Protein AF-A0A2S7PVU3-F1 (afdb_monomer_lite)

Secondary structure (DSSP, 8-state):
-TTTSHHHHHHHHHHHHHHHH-TT--EEEPPP--HHHHHHHHHHHHHHT-EEEEESSTTS-EEEEE--TT-----SS-HHHHHH-------------------PPP-EEEEEEEPTT--HHHHHHHHHHHHHHTT--EEEEE-TTS-EEEEEP--TTHHHHHHHHHHHHHHHHHHHHHHTT-EEEEEEEEE-TT--EEEETGGGTS--GGGGGS----PPPPPPPP------------------------------SSSGGGS--

Radius of gyration: 32.63 Å; chains: 1; bounding box: 84×52×79 Å

Structure (mmCIF, N/CA/C/O backbone):
data_AF-A0A2S7PVU3-F1
#
_entry.id   AF-A0A2S7PVU3-F1
#
loop_
_atom_site.group_PDB
_atom_site.id
_atom_site.type_symbol
_atom_site.label_atom_id
_atom_site.label_alt_id
_atom_site.label_comp_id
_atom_site.label_asym_id
_atom_site.label_entity_id
_atom_site.label_seq_id
_atom_site.pdbx_PDB_ins_code
_atom_site.Cartn_x
_atom_site.Cartn_y
_atom_site.Cartn_z
_atom_site.occupancy
_atom_site.B_iso_or_equiv
_atom_site.auth_seq_id
_atom_site.auth_comp_id
_atom_site.auth_asym_id
_atom_site.auth_atom_id
_atom_site.pdbx_PDB_model_num
ATOM 1 N N . MET A 1 1 ? 17.316 6.685 -17.451 1.00 68.06 1 MET A N 1
ATOM 2 C CA . MET A 1 1 ? 17.266 5.344 -18.073 1.00 68.06 1 MET A CA 1
ATOM 3 C C . MET A 1 1 ? 16.263 5.304 -19.220 1.00 68.06 1 MET A C 1
ATOM 5 O O . MET A 1 1 ? 16.699 5.439 -20.351 1.00 68.06 1 MET A O 1
ATOM 9 N N . PHE A 1 2 ? 14.941 5.217 -18.997 1.00 73.25 2 PHE A N 1
ATOM 10 C CA . PHE A 1 2 ? 13.995 5.102 -20.130 1.00 73.25 2 PHE A CA 1
ATOM 11 C C . PHE A 1 2 ? 14.003 6.314 -21.083 1.00 73.25 2 PHE A C 1
ATOM 13 O O . PHE A 1 2 ? 13.948 6.141 -22.295 1.00 73.25 2 PHE A O 1
ATOM 20 N N . LYS A 1 3 ? 14.100 7.546 -20.557 1.00 78.44 3 LYS A N 1
ATOM 21 C CA . LYS A 1 3 ? 14.120 8.780 -21.374 1.00 78.44 3 LYS A CA 1
ATOM 22 C C . LYS A 1 3 ? 15.323 8.866 -22.318 1.00 78.44 3 LYS A C 1
ATOM 24 O O . LYS A 1 3 ? 15.213 9.483 -23.371 1.00 78.44 3 LYS A O 1
ATOM 29 N N . ASP A 1 4 ? 16.427 8.227 -21.950 1.00 82.56 4 ASP A N 1
ATOM 30 C CA . ASP A 1 4 ? 17.687 8.276 -22.692 1.00 82.56 4 ASP A CA 1
ATOM 31 C C . ASP A 1 4 ? 17.694 7.242 -23.832 1.00 82.56 4 ASP A C 1
ATOM 33 O O . ASP A 1 4 ? 18.309 7.456 -24.873 1.00 82.56 4 ASP A O 1
ATOM 37 N N . MET A 1 5 ? 16.959 6.131 -23.668 1.00 85.38 5 MET A N 1
ATOM 38 C CA . MET A 1 5 ? 16.927 5.000 -24.604 1.00 85.38 5 MET A CA 1
ATOM 39 C C . MET A 1 5 ? 15.501 4.555 -24.975 1.00 85.38 5 MET A C 1
ATOM 41 O O . MET A 1 5 ? 15.189 3.366 -25.006 1.00 85.38 5 MET A O 1
ATOM 45 N N . VAL A 1 6 ? 14.625 5.504 -25.318 1.00 86.69 6 VAL A N 1
ATOM 46 C CA . VAL A 1 6 ? 13.188 5.244 -25.549 1.00 86.69 6 VAL A CA 1
ATOM 47 C C . VAL A 1 6 ? 12.928 4.149 -26.595 1.00 86.69 6 VAL A C 1
ATOM 49 O O . VAL A 1 6 ? 12.112 3.260 -26.361 1.00 86.69 6 VAL A O 1
ATOM 52 N N . LYS A 1 7 ? 13.628 4.179 -27.739 1.00 88.19 7 LYS A N 1
ATOM 53 C CA . LYS A 1 7 ? 13.439 3.193 -28.825 1.00 88.19 7 LYS A CA 1
ATOM 54 C C . LYS A 1 7 ? 13.822 1.775 -28.392 1.00 88.19 7 LYS A C 1
ATOM 56 O O . LYS A 1 7 ? 13.106 0.823 -28.692 1.00 88.19 7 LYS A O 1
ATOM 61 N N . PHE A 1 8 ? 14.936 1.650 -27.673 1.00 88.75 8 PHE A N 1
ATOM 62 C CA . PHE A 1 8 ? 15.413 0.380 -27.130 1.00 88.75 8 PHE A CA 1
ATOM 63 C C . PHE A 1 8 ? 14.394 -0.173 -26.133 1.00 88.75 8 PHE A C 1
ATOM 65 O O . PHE A 1 8 ? 13.896 -1.280 -26.315 1.00 88.75 8 PHE A O 1
ATOM 72 N N . CYS A 1 9 ? 14.001 0.634 -25.144 1.00 89.25 9 CYS A N 1
ATOM 73 C CA . CYS A 1 9 ? 13.068 0.211 -24.108 1.00 89.25 9 CYS A CA 1
ATOM 74 C C . CYS A 1 9 ? 11.721 -0.249 -24.682 1.00 89.25 9 CYS A C 1
ATOM 76 O O . CYS A 1 9 ? 11.226 -1.290 -24.276 1.00 89.25 9 CYS A O 1
ATOM 78 N N . GLN A 1 10 ? 11.161 0.469 -25.662 1.00 89.50 10 GLN A N 1
ATOM 79 C CA . GLN A 1 10 ? 9.899 0.081 -26.311 1.00 89.50 10 GLN A CA 1
ATOM 80 C C . GLN A 1 10 ? 9.998 -1.229 -27.105 1.00 89.50 10 GLN A C 1
ATOM 82 O O . GLN A 1 10 ? 9.021 -1.974 -27.184 1.00 89.50 10 GLN A O 1
ATOM 87 N N . THR A 1 11 ? 11.157 -1.500 -27.711 1.00 91.00 11 THR A N 1
ATOM 88 C CA . THR A 1 11 ? 11.382 -2.728 -28.487 1.00 91.00 11 THR A CA 1
ATOM 89 C C . THR A 1 11 ? 11.407 -3.934 -27.553 1.00 91.00 11 THR A C 1
ATOM 91 O O . THR A 1 11 ? 10.613 -4.856 -27.721 1.00 91.00 11 THR A O 1
ATOM 94 N N . TYR A 1 12 ? 12.222 -3.872 -26.498 1.00 90.94 12 TYR A N 1
ATOM 95 C CA . TYR A 1 12 ? 12.331 -4.959 -25.525 1.00 90.94 12 TYR A CA 1
ATOM 96 C C . TYR A 1 12 ? 11.080 -5.113 -24.655 1.00 90.94 12 TYR A C 1
ATOM 98 O O . TYR A 1 12 ? 10.707 -6.233 -24.329 1.00 90.94 12 TYR A O 1
ATOM 106 N N . GLU A 1 13 ? 10.368 -4.029 -24.335 1.00 90.12 13 GLU A N 1
ATOM 107 C CA . GLU A 1 13 ? 9.066 -4.108 -23.661 1.00 90.12 13 GLU A CA 1
ATOM 108 C C . GLU A 1 13 ? 8.051 -4.900 -24.501 1.00 90.12 13 GLU A C 1
ATOM 110 O O . GLU A 1 13 ? 7.291 -5.706 -23.966 1.00 90.12 13 GLU A O 1
ATOM 115 N N . ARG A 1 14 ? 8.048 -4.717 -25.829 1.00 89.50 14 ARG A N 1
ATOM 116 C CA . ARG A 1 14 ? 7.190 -5.499 -26.727 1.00 89.50 14 ARG A CA 1
ATOM 117 C C . ARG A 1 14 ? 7.594 -6.971 -26.745 1.00 89.50 14 ARG A C 1
ATOM 119 O O . ARG A 1 14 ? 6.715 -7.818 -26.620 1.00 89.50 14 ARG A O 1
ATOM 126 N N . GLU A 1 15 ? 8.885 -7.266 -26.870 1.00 90.56 15 GLU A N 1
ATOM 127 C CA . GLU A 1 15 ? 9.401 -8.643 -26.840 1.00 90.56 15 GLU A CA 1
ATOM 128 C C . GLU A 1 15 ? 9.053 -9.347 -25.523 1.00 90.56 15 GLU A C 1
ATOM 130 O O . GLU A 1 15 ? 8.573 -10.476 -25.540 1.00 90.56 15 GLU A O 1
ATOM 135 N N . PHE A 1 16 ? 9.173 -8.657 -24.386 1.00 90.06 16 PHE A N 1
ATOM 136 C CA . PHE A 1 16 ? 8.759 -9.184 -23.084 1.00 90.06 16 PHE A CA 1
ATOM 137 C C . PHE A 1 16 ? 7.272 -9.489 -23.002 1.00 90.06 16 PHE A C 1
ATOM 139 O O . PHE A 1 16 ? 6.889 -10.469 -22.372 1.00 90.06 16 PHE A O 1
ATOM 146 N N . ARG A 1 17 ? 6.420 -8.658 -23.609 1.00 88.31 17 ARG A N 1
ATOM 147 C CA . ARG A 1 17 ? 4.972 -8.904 -23.624 1.00 88.31 17 ARG A CA 1
ATOM 148 C C . ARG A 1 17 ? 4.609 -10.097 -24.498 1.00 88.31 17 ARG A C 1
ATOM 150 O O . ARG A 1 17 ? 3.726 -10.850 -24.109 1.00 88.31 17 ARG A O 1
ATOM 157 N N . VAL A 1 18 ? 5.283 -10.271 -25.636 1.00 89.62 18 VAL A N 1
ATOM 158 C CA . VAL A 1 18 ? 5.129 -11.465 -26.484 1.00 89.62 18 VAL A CA 1
ATOM 159 C C . VAL A 1 18 ? 5.570 -12.701 -25.705 1.00 89.62 18 VAL A C 1
ATOM 161 O O . VAL A 1 18 ? 4.769 -13.607 -25.500 1.00 89.62 18 VAL A O 1
ATOM 164 N N . PHE A 1 19 ? 6.771 -12.662 -25.122 1.00 88.94 19 PHE A N 1
ATOM 165 C CA . PHE A 1 19 ? 7.267 -13.731 -24.262 1.00 88.94 19 PHE A CA 1
ATOM 166 C C . PHE A 1 19 ? 6.294 -14.037 -23.120 1.00 88.94 19 PHE A C 1
ATOM 168 O O . PHE A 1 19 ? 5.979 -15.192 -22.879 1.00 88.94 19 PHE A O 1
ATOM 175 N N . ALA A 1 20 ? 5.762 -13.029 -22.433 1.00 87.19 20 ALA A N 1
ATOM 176 C CA . ALA A 1 20 ? 4.790 -13.196 -21.357 1.00 87.19 20 ALA A CA 1
ATOM 177 C C . ALA A 1 20 ? 3.454 -13.814 -21.819 1.00 87.19 20 ALA A C 1
ATOM 179 O O . ALA A 1 20 ? 2.810 -14.503 -21.030 1.00 87.19 20 ALA A O 1
ATOM 180 N N . ALA A 1 21 ? 3.042 -13.580 -23.069 1.00 86.56 21 ALA A N 1
ATOM 181 C CA . ALA A 1 21 ? 1.813 -14.123 -23.643 1.00 86.56 21 ALA A CA 1
ATOM 182 C C . ALA A 1 21 ? 1.954 -15.586 -24.094 1.00 86.56 21 ALA A C 1
ATOM 184 O O . ALA A 1 21 ? 0.980 -16.329 -24.007 1.00 86.56 21 ALA A O 1
ATOM 185 N N . ASP A 1 22 ? 3.142 -16.011 -24.534 1.00 86.69 22 ASP A N 1
ATOM 186 C CA . ASP A 1 22 ? 3.371 -17.352 -25.079 1.00 86.69 22 ASP A CA 1
ATOM 187 C C . ASP A 1 22 ? 3.675 -18.385 -23.980 1.00 86.69 22 ASP A C 1
ATOM 189 O O . ASP A 1 22 ? 4.798 -18.433 -23.485 1.00 86.69 22 ASP A O 1
ATOM 193 N N . PRO A 1 23 ? 2.759 -19.288 -23.583 1.00 80.88 23 PRO A N 1
ATOM 194 C CA . PRO A 1 23 ? 2.996 -20.216 -22.467 1.00 80.88 23 PRO A CA 1
ATOM 195 C C . PRO A 1 23 ? 4.080 -21.276 -22.747 1.00 80.88 23 PRO A C 1
ATOM 197 O O . PRO A 1 23 ? 4.593 -21.891 -21.812 1.00 80.88 23 PRO A O 1
ATOM 200 N N . ASN A 1 24 ? 4.445 -21.488 -24.016 1.00 83.06 24 ASN A N 1
ATOM 201 C CA . ASN A 1 24 ? 5.396 -22.520 -24.438 1.00 83.06 24 ASN A CA 1
ATOM 202 C C . ASN A 1 24 ? 6.861 -22.130 -24.185 1.00 83.06 24 ASN A C 1
ATOM 204 O O . ASN A 1 24 ? 7.694 -22.993 -23.899 1.00 83.06 24 ASN A O 1
ATOM 208 N N . GLU A 1 25 ? 7.189 -20.838 -24.261 1.00 85.12 25 GLU A N 1
ATOM 209 C CA . GLU A 1 25 ? 8.557 -20.361 -24.059 1.00 85.12 25 GLU A CA 1
ATOM 210 C C . GLU A 1 25 ? 8.844 -20.153 -22.571 1.00 85.12 25 GLU A C 1
ATOM 212 O O . GLU A 1 25 ? 8.250 -19.294 -21.923 1.00 85.12 25 GLU A O 1
ATOM 217 N N . LYS A 1 26 ? 9.767 -20.939 -22.008 1.00 86.75 26 LYS A N 1
ATOM 218 C CA . LYS A 1 26 ? 10.129 -20.869 -20.577 1.00 86.75 26 LYS A CA 1
ATOM 219 C C . LYS A 1 26 ? 11.328 -19.965 -20.290 1.00 86.75 26 LYS A C 1
ATOM 221 O O . LYS A 1 26 ? 11.483 -19.501 -19.160 1.00 86.75 26 LYS A O 1
ATOM 226 N N . ARG A 1 27 ? 12.172 -19.733 -21.298 1.00 89.50 27 ARG A N 1
ATOM 227 C CA . ARG A 1 27 ? 13.410 -18.957 -21.196 1.00 89.50 27 ARG A CA 1
ATOM 228 C C . ARG A 1 27 ? 13.561 -18.043 -22.404 1.00 89.50 27 ARG A C 1
ATOM 230 O O . ARG A 1 27 ? 13.406 -18.507 -23.527 1.00 89.50 27 ARG A O 1
ATOM 237 N N . LEU A 1 28 ? 13.966 -16.803 -22.158 1.00 90.62 28 LEU A N 1
ATOM 238 C CA . LEU A 1 28 ? 14.366 -15.842 -23.181 1.00 90.62 28 LEU A CA 1
ATOM 239 C C . LEU A 1 28 ? 15.835 -15.464 -22.969 1.00 90.62 28 LEU A C 1
ATOM 241 O O . LEU A 1 28 ? 16.227 -15.096 -21.860 1.00 90.62 28 LEU A O 1
ATOM 245 N N . ARG A 1 29 ? 16.663 -15.584 -24.011 1.00 92.06 29 ARG A N 1
ATOM 246 C CA . ARG A 1 29 ? 18.088 -15.225 -23.965 1.00 92.06 29 ARG A CA 1
ATOM 247 C C . ARG A 1 29 ? 18.340 -14.019 -24.856 1.00 92.06 29 ARG A C 1
ATOM 249 O O . ARG A 1 29 ? 18.058 -14.063 -26.050 1.00 92.06 29 ARG A O 1
ATOM 256 N N . PHE A 1 30 ? 18.939 -12.982 -24.286 1.00 91.44 30 PHE A N 1
ATOM 257 C CA . PHE A 1 30 ? 19.340 -11.802 -25.040 1.00 91.44 30 PHE A CA 1
ATOM 258 C C . PHE A 1 30 ? 20.777 -11.887 -25.544 1.00 91.44 30 PHE A C 1
ATOM 260 O O . PHE A 1 30 ? 21.586 -12.693 -25.078 1.00 91.44 30 PHE A O 1
ATOM 267 N N . LYS A 1 31 ? 21.095 -11.017 -26.505 1.00 92.75 31 LYS A N 1
ATOM 268 C CA . LYS A 1 31 ? 22.465 -10.807 -26.978 1.00 92.75 31 LYS A CA 1
ATOM 269 C C . LYS A 1 31 ? 23.299 -10.089 -25.902 1.00 92.75 31 LYS A C 1
ATOM 271 O O . LYS A 1 31 ? 22.725 -9.351 -25.094 1.00 92.75 31 LYS A O 1
ATOM 276 N N . PRO A 1 32 ? 24.632 -10.271 -25.890 1.00 93.00 32 PRO A N 1
ATOM 277 C CA . PRO A 1 32 ? 25.524 -9.473 -25.054 1.00 93.00 32 PRO A CA 1
ATOM 278 C C . PRO A 1 32 ? 25.285 -7.977 -25.272 1.00 93.00 32 PRO A C 1
ATOM 280 O O . PRO A 1 32 ? 25.140 -7.526 -26.410 1.00 93.00 32 PRO A O 1
ATOM 283 N N . MET A 1 33 ? 25.188 -7.214 -24.184 1.00 90.69 33 MET A N 1
ATOM 284 C CA . MET A 1 33 ? 24.802 -5.802 -24.245 1.00 90.69 33 MET A CA 1
ATOM 285 C C . MET A 1 33 ? 25.421 -4.977 -23.110 1.00 90.69 33 MET A C 1
ATOM 287 O O . MET A 1 33 ? 25.952 -5.514 -22.131 1.00 90.69 33 MET A O 1
ATOM 291 N N . GLN A 1 34 ? 25.336 -3.649 -23.227 1.00 90.81 34 GLN A N 1
ATOM 292 C CA . GLN A 1 34 ? 25.959 -2.726 -22.274 1.00 90.81 34 GLN A CA 1
ATOM 293 C C . GLN A 1 34 ? 25.371 -2.862 -20.855 1.00 90.81 34 GLN A C 1
ATOM 295 O O . GLN A 1 34 ? 24.184 -3.165 -20.711 1.00 90.81 34 GLN A O 1
ATOM 300 N N . PRO A 1 35 ? 26.143 -2.568 -19.790 1.00 90.56 35 PRO A N 1
ATOM 301 C CA . PRO A 1 35 ? 25.680 -2.712 -18.405 1.00 90.56 35 PRO A CA 1
ATOM 302 C C . PRO A 1 35 ? 24.367 -1.972 -18.100 1.00 90.56 35 PRO A C 1
ATOM 304 O O . PRO A 1 35 ? 23.497 -2.512 -17.422 1.00 90.56 35 PRO A O 1
ATOM 307 N N . GLN A 1 36 ? 24.182 -0.764 -18.647 1.00 90.69 36 GLN A N 1
ATOM 308 C CA . GLN A 1 36 ? 22.960 0.029 -18.450 1.00 90.69 36 GLN A CA 1
ATOM 309 C C . GLN A 1 36 ? 21.724 -0.618 -19.089 1.00 90.69 36 GLN A C 1
ATOM 311 O O . GLN A 1 36 ? 20.637 -0.585 -18.515 1.00 90.69 36 GLN A O 1
ATOM 316 N N . GLN A 1 37 ? 21.896 -1.238 -20.258 1.00 90.81 37 GLN A N 1
ATOM 317 C CA . GLN A 1 37 ? 20.830 -1.958 -20.953 1.00 90.81 37 GLN A CA 1
ATOM 318 C C . GLN A 1 37 ? 20.449 -3.229 -20.186 1.00 90.81 37 GLN A C 1
ATOM 320 O O . GLN A 1 37 ? 19.265 -3.493 -19.993 1.00 90.81 37 GLN A O 1
ATOM 325 N N . ARG A 1 38 ? 21.444 -3.953 -19.651 1.00 92.31 38 ARG A N 1
ATOM 326 C CA . ARG A 1 38 ? 21.215 -5.116 -18.777 1.00 92.31 38 ARG A CA 1
ATOM 327 C C . ARG A 1 38 ? 20.445 -4.732 -17.514 1.00 92.31 38 ARG A C 1
ATOM 329 O O . ARG A 1 38 ? 19.471 -5.395 -17.175 1.00 92.31 38 ARG A O 1
ATOM 336 N N . ALA A 1 39 ? 20.830 -3.638 -16.854 1.00 92.19 39 ALA A N 1
ATOM 337 C CA . ALA A 1 39 ? 20.139 -3.141 -15.663 1.00 92.19 39 ALA A CA 1
ATOM 338 C C . ALA A 1 39 ? 18.662 -2.807 -15.939 1.00 92.19 39 ALA A C 1
ATOM 340 O O . ALA A 1 39 ? 17.797 -3.149 -15.135 1.00 92.19 39 ALA A O 1
ATOM 341 N N . PHE A 1 40 ? 18.362 -2.208 -17.098 1.00 92.00 40 PHE A N 1
ATOM 342 C CA . PHE A 1 40 ? 16.982 -1.958 -17.517 1.00 92.00 40 PHE A CA 1
ATOM 343 C C . PHE A 1 40 ? 16.183 -3.260 -17.677 1.00 92.00 40 PHE A C 1
ATOM 345 O O . PHE A 1 40 ? 15.065 -3.346 -17.176 1.00 92.00 40 PHE A O 1
ATOM 352 N N . LEU A 1 41 ? 16.758 -4.285 -18.315 1.00 93.12 41 LEU A N 1
ATOM 353 C CA . LEU A 1 41 ? 16.091 -5.583 -18.471 1.00 93.12 41 LEU A CA 1
ATOM 354 C C . LEU A 1 41 ? 15.806 -6.268 -17.131 1.00 93.12 41 LEU A C 1
ATOM 356 O O . LEU A 1 41 ? 14.733 -6.841 -16.975 1.00 93.12 41 LEU A O 1
ATOM 360 N N . HIS A 1 42 ? 16.721 -6.171 -16.163 1.00 93.75 42 HIS A N 1
ATOM 361 C CA . HIS A 1 42 ? 16.489 -6.678 -14.808 1.00 93.75 42 HIS A CA 1
ATOM 362 C C . HIS A 1 42 ? 15.337 -5.940 -14.112 1.00 93.75 42 HIS A C 1
ATOM 364 O O . HIS A 1 42 ? 14.438 -6.588 -13.586 1.00 93.75 42 HIS A O 1
ATOM 370 N N . SER A 1 43 ? 15.306 -4.602 -14.177 1.00 91.25 43 SER A N 1
ATOM 371 C CA . SER A 1 43 ? 14.190 -3.830 -13.605 1.00 91.25 43 SER A CA 1
ATOM 372 C C . SER A 1 43 ? 12.853 -4.142 -14.284 1.00 91.25 43 SER A C 1
ATOM 374 O O . SER A 1 43 ? 11.830 -4.262 -13.622 1.00 91.25 43 SER A O 1
ATOM 376 N N . LEU A 1 44 ? 12.865 -4.347 -15.605 1.00 90.19 44 LEU A N 1
ATOM 377 C CA . LEU A 1 44 ? 11.661 -4.677 -16.358 1.00 90.19 44 LEU A CA 1
ATOM 378 C C . LEU A 1 44 ? 11.181 -6.103 -16.052 1.00 90.19 44 LEU A C 1
ATOM 380 O O . LEU A 1 44 ? 9.982 -6.347 -16.007 1.00 90.19 44 LEU A O 1
ATOM 384 N N . ALA A 1 45 ? 12.089 -7.046 -15.799 1.00 91.25 45 ALA A N 1
ATOM 385 C CA . ALA A 1 45 ? 11.725 -8.384 -15.343 1.00 91.25 45 ALA A CA 1
ATOM 386 C C . ALA A 1 45 ? 11.091 -8.369 -13.945 1.00 91.25 45 ALA A C 1
ATOM 388 O O . ALA A 1 45 ? 10.086 -9.050 -13.742 1.00 91.25 45 ALA A O 1
ATOM 389 N N . GLU A 1 46 ? 11.617 -7.556 -13.023 1.00 89.38 46 GLU A N 1
ATOM 390 C CA . GLU A 1 46 ? 11.056 -7.372 -11.678 1.00 89.38 46 GLU A CA 1
ATOM 391 C C . GLU A 1 46 ? 9.605 -6.866 -11.737 1.00 89.38 46 GLU A C 1
ATOM 393 O O . GLU A 1 46 ? 8.732 -7.443 -11.087 1.00 89.38 46 GLU A O 1
ATOM 398 N N . ASP A 1 47 ? 9.320 -5.878 -12.592 1.00 87.75 47 ASP A N 1
ATOM 399 C CA . ASP A 1 47 ? 7.966 -5.336 -12.789 1.00 87.75 47 ASP A CA 1
ATOM 400 C C . ASP A 1 47 ? 6.969 -6.385 -13.316 1.00 87.75 47 ASP A C 1
ATOM 402 O O . ASP A 1 47 ? 5.781 -6.355 -12.989 1.00 87.75 47 ASP A O 1
ATOM 406 N N . PHE A 1 48 ? 7.441 -7.326 -14.139 1.00 86.81 48 PHE A N 1
ATOM 407 C CA . PHE A 1 48 ? 6.632 -8.433 -14.660 1.00 86.81 48 PHE A CA 1
ATOM 408 C C . PHE A 1 48 ? 6.570 -9.629 -13.695 1.00 86.81 48 PHE A C 1
ATOM 410 O O . PHE A 1 48 ? 5.818 -10.570 -13.949 1.00 86.81 48 PHE A O 1
ATOM 417 N N . GLY A 1 49 ? 7.347 -9.630 -12.607 1.00 87.38 49 GLY A N 1
ATOM 418 C CA . GLY A 1 49 ? 7.482 -10.778 -11.706 1.00 87.38 49 GLY A CA 1
ATOM 419 C C . GLY A 1 49 ? 8.219 -11.970 -12.332 1.00 87.38 49 GLY A C 1
ATOM 420 O O . GLY A 1 49 ? 7.991 -13.117 -11.937 1.00 87.38 49 GLY A O 1
ATOM 421 N N . LEU A 1 50 ? 9.069 -11.716 -13.329 1.00 89.38 50 LEU A N 1
ATOM 422 C CA . LEU A 1 50 ? 9.924 -12.710 -13.975 1.00 89.38 50 LEU A CA 1
ATOM 423 C C . LEU A 1 50 ? 11.283 -12.776 -13.277 1.00 89.38 50 LEU A C 1
ATOM 425 O O . LEU A 1 50 ? 11.753 -11.789 -12.714 1.00 89.38 50 LEU A O 1
ATOM 429 N N . ASP A 1 51 ? 11.929 -13.937 -13.344 1.00 91.31 51 ASP A N 1
ATOM 430 C CA . ASP A 1 51 ? 13.290 -14.075 -12.833 1.00 91.31 51 ASP A CA 1
ATOM 431 C C . ASP A 1 51 ? 14.295 -13.693 -13.922 1.00 91.31 51 ASP A C 1
ATOM 433 O O . ASP A 1 51 ? 14.090 -13.986 -15.104 1.00 91.31 51 ASP A O 1
ATOM 437 N N . SER A 1 52 ? 15.364 -13.003 -13.541 1.00 93.56 52 SER A N 1
ATOM 438 C CA . SER A 1 52 ? 16.342 -12.469 -14.486 1.00 93.56 52 SER A CA 1
ATOM 439 C C . SER A 1 52 ? 17.757 -12.660 -13.974 1.00 93.56 52 SER A C 1
ATOM 441 O O . SER A 1 52 ? 18.114 -12.245 -12.876 1.00 93.56 52 SER A O 1
ATOM 443 N N . GLU A 1 53 ? 18.596 -13.244 -14.816 1.00 92.38 53 GLU A N 1
ATOM 444 C CA . GLU A 1 53 ? 19.956 -13.613 -14.464 1.00 92.38 53 GLU A CA 1
ATOM 445 C C . GLU A 1 53 ? 20.921 -13.104 -15.528 1.00 92.38 53 GLU A C 1
ATOM 447 O O . GLU A 1 53 ? 20.644 -13.157 -16.728 1.00 92.38 53 GLU A O 1
ATOM 452 N N . SER A 1 54 ? 22.066 -12.591 -15.092 1.00 92.50 54 SER A N 1
ATOM 453 C CA . SER A 1 54 ? 23.120 -12.149 -16.000 1.00 92.50 54 SER A CA 1
ATOM 454 C C . SER A 1 54 ? 24.241 -13.177 -16.021 1.00 92.50 54 SER A C 1
ATOM 456 O O . SER A 1 54 ? 24.825 -13.488 -14.989 1.00 92.50 54 SER A O 1
ATOM 458 N N . GLN A 1 55 ? 24.526 -13.686 -17.210 1.00 90.44 55 GLN A N 1
ATOM 459 C CA . GLN A 1 55 ? 25.408 -14.820 -17.465 1.00 90.44 55 GLN A CA 1
ATOM 460 C C . GLN A 1 55 ? 26.626 -14.355 -18.271 1.00 90.44 55 GLN A C 1
ATOM 462 O O . GLN A 1 55 ? 26.493 -13.430 -19.074 1.00 90.44 55 GLN A O 1
ATOM 467 N N . ASP A 1 56 ? 27.762 -15.031 -18.095 1.00 90.69 56 ASP A N 1
ATOM 468 C CA . ASP A 1 56 ? 29.077 -14.781 -18.721 1.00 90.69 56 ASP A CA 1
ATOM 469 C C . ASP A 1 56 ? 29.891 -13.594 -18.149 1.00 90.69 56 ASP A C 1
ATOM 471 O O . ASP A 1 56 ? 29.325 -12.627 -17.625 1.00 90.69 56 ASP A O 1
ATOM 475 N N . PRO A 1 57 ? 31.238 -13.642 -18.240 1.00 88.25 57 PRO A N 1
ATOM 476 C CA . PRO A 1 57 ? 32.106 -12.512 -17.912 1.00 88.25 57 PRO A CA 1
ATOM 477 C C . PRO A 1 57 ? 31.962 -11.359 -18.920 1.00 88.25 57 PRO A C 1
ATOM 479 O O . PRO A 1 57 ? 31.538 -11.531 -20.066 1.00 88.25 57 PRO A O 1
ATOM 482 N N . GLU A 1 58 ? 32.323 -10.144 -18.504 1.00 82.50 58 GLU A N 1
ATOM 483 C CA . GLU A 1 58 ? 32.402 -9.005 -19.428 1.00 82.50 58 GLU A CA 1
ATOM 484 C C . GLU A 1 58 ? 33.546 -9.247 -20.427 1.00 82.50 58 GLU A C 1
ATOM 486 O O . GLU A 1 58 ? 34.604 -9.694 -19.985 1.00 82.50 58 GLU A O 1
ATOM 491 N N . PRO A 1 59 ? 33.375 -9.007 -21.746 1.00 84.94 59 PRO A N 1
ATOM 492 C CA . PRO A 1 59 ? 32.330 -8.215 -22.425 1.00 84.94 59 PRO A CA 1
ATOM 493 C C . PRO A 1 59 ? 31.119 -9.001 -22.965 1.00 84.94 59 PRO A C 1
ATOM 495 O O . PRO A 1 59 ? 30.156 -8.395 -23.433 1.00 84.94 59 PRO A O 1
ATOM 498 N N . HIS A 1 60 ? 31.140 -10.333 -22.898 1.00 87.75 60 HIS A N 1
ATOM 499 C CA . HIS A 1 60 ? 30.109 -11.207 -23.481 1.00 87.75 60 HIS A CA 1
ATOM 500 C C . HIS A 1 60 ? 28.875 -11.391 -22.585 1.00 87.75 60 HIS A C 1
ATOM 502 O O . HIS A 1 60 ? 27.965 -12.156 -22.906 1.00 87.75 60 HIS A O 1
ATOM 508 N N . ARG A 1 61 ? 28.819 -10.653 -21.474 1.00 92.44 61 ARG A N 1
ATOM 509 C CA . ARG A 1 61 ? 27.755 -10.762 -20.484 1.00 92.44 61 ARG A CA 1
ATOM 510 C C . ARG A 1 61 ? 26.387 -10.433 -21.077 1.00 92.44 61 ARG A C 1
ATOM 512 O O . ARG A 1 61 ? 26.149 -9.332 -21.584 1.00 92.44 61 ARG A O 1
ATOM 519 N N . HIS A 1 62 ? 25.466 -11.378 -20.952 1.00 91.94 62 HIS A N 1
ATOM 520 C CA . HIS A 1 62 ? 24.107 -11.290 -21.476 1.00 91.94 62 HIS A CA 1
ATOM 521 C C . HIS A 1 62 ? 23.073 -11.548 -20.373 1.00 91.94 62 HIS A C 1
ATOM 523 O O . HIS A 1 62 ? 23.407 -12.049 -19.301 1.00 91.94 62 HIS A O 1
ATOM 529 N N . VAL A 1 63 ? 21.813 -11.181 -20.617 1.00 94.69 63 VAL A N 1
ATOM 530 C CA . VAL A 1 63 ? 20.707 -11.418 -19.675 1.00 94.69 63 VAL A CA 1
ATOM 531 C C . VAL A 1 63 ? 19.866 -12.585 -20.182 1.00 94.69 63 VAL A C 1
ATOM 533 O O . VAL A 1 63 ? 19.509 -12.642 -21.361 1.00 94.69 63 VAL A O 1
ATOM 536 N N . SER A 1 64 ? 19.576 -13.528 -19.294 1.00 93.69 64 SER A N 1
ATOM 537 C CA . SER A 1 64 ? 18.607 -14.601 -19.490 1.00 93.69 64 SER A CA 1
ATOM 538 C C . SER A 1 64 ? 17.428 -14.380 -18.551 1.00 93.69 64 SER A C 1
ATOM 540 O O . SER A 1 64 ? 17.614 -14.005 -17.397 1.00 93.69 64 SER A O 1
ATOM 542 N N . ILE A 1 65 ? 16.218 -14.608 -19.048 1.00 93.50 65 ILE A N 1
ATOM 543 C CA . ILE A 1 65 ? 14.979 -14.415 -18.292 1.00 93.50 65 ILE A CA 1
ATOM 544 C C . ILE A 1 65 ? 14.220 -15.718 -18.251 1.00 93.50 65 ILE A C 1
ATOM 546 O O . ILE A 1 65 ? 14.116 -16.414 -19.263 1.00 93.50 65 ILE A O 1
ATOM 550 N N . PHE A 1 66 ? 13.684 -16.026 -17.080 1.00 91.06 66 PHE A N 1
ATOM 551 C CA . PHE A 1 66 ? 13.000 -17.270 -16.797 1.00 91.06 66 PHE A CA 1
ATOM 552 C C . PHE A 1 66 ? 11.591 -16.984 -16.293 1.00 91.06 66 PHE A C 1
ATOM 554 O O . PHE A 1 66 ? 11.361 -16.101 -15.461 1.00 91.06 66 PHE A O 1
ATOM 561 N N . LYS A 1 67 ? 10.626 -17.762 -16.785 1.00 90.06 67 LYS A N 1
ATOM 562 C CA . LYS A 1 67 ? 9.275 -17.748 -16.225 1.00 90.06 67 LYS A CA 1
ATOM 563 C C . LYS A 1 67 ? 9.248 -18.557 -14.944 1.00 90.06 67 LYS A C 1
ATOM 565 O O . LYS A 1 67 ? 9.584 -19.739 -14.938 1.00 90.06 67 LYS A O 1
ATOM 570 N N . THR A 1 68 ? 8.797 -17.921 -13.875 1.00 82.81 68 THR A N 1
ATOM 571 C CA . THR A 1 68 ? 8.550 -18.583 -12.597 1.00 82.81 68 THR A CA 1
ATOM 572 C C . THR A 1 68 ? 7.055 -18.864 -12.447 1.00 82.81 68 THR A C 1
ATOM 574 O O . THR A 1 68 ? 6.235 -18.162 -13.040 1.00 82.81 68 THR A O 1
ATOM 577 N N . PRO A 1 69 ? 6.652 -19.838 -11.614 1.00 74.00 69 PRO A N 1
ATOM 578 C CA . PRO A 1 69 ? 5.239 -20.060 -11.292 1.00 74.00 69 PRO A CA 1
ATOM 579 C C . PRO A 1 69 ? 4.591 -18.881 -10.541 1.00 74.00 69 PRO A C 1
ATOM 581 O O . PRO A 1 69 ? 3.387 -18.896 -10.309 1.00 74.00 69 PRO A O 1
ATOM 584 N N . ARG A 1 70 ? 5.369 -17.858 -10.149 1.00 71.88 70 ARG A N 1
ATOM 585 C CA . ARG A 1 70 ? 4.863 -16.601 -9.576 1.00 71.88 70 ARG A CA 1
ATOM 586 C C . ARG A 1 70 ? 4.346 -15.632 -10.642 1.00 71.88 70 ARG A C 1
ATOM 588 O O . ARG A 1 70 ? 3.718 -14.638 -10.289 1.00 71.88 70 ARG A O 1
ATOM 595 N N . PHE A 1 71 ? 4.599 -15.910 -11.919 1.00 76.25 71 PHE A N 1
ATOM 596 C CA . PHE A 1 71 ? 4.101 -15.107 -13.024 1.00 76.25 71 PHE A CA 1
ATOM 597 C C . PHE A 1 71 ? 2.594 -15.332 -13.216 1.00 76.25 71 PHE A C 1
ATOM 599 O O . PHE A 1 71 ? 2.164 -16.427 -13.574 1.00 76.25 71 PHE A O 1
ATOM 606 N N . VAL A 1 72 ? 1.796 -14.287 -12.976 1.00 65.06 72 VAL A N 1
ATOM 607 C CA . VAL A 1 72 ? 0.328 -14.334 -13.105 1.00 65.06 72 VAL A CA 1
ATOM 608 C C . VAL A 1 72 ? -0.134 -13.709 -14.424 1.00 65.06 72 VAL A C 1
ATOM 610 O O . VAL A 1 72 ? -0.969 -14.283 -15.115 1.00 65.06 72 VAL A O 1
ATOM 613 N N . SER A 1 73 ? 0.391 -12.531 -14.785 1.00 75.19 73 SER A N 1
ATOM 614 C CA . SER A 1 73 ? 0.086 -11.848 -16.052 1.00 75.19 73 SER A CA 1
ATOM 615 C C . SER A 1 73 ? 1.041 -10.676 -16.310 1.00 75.19 73 SER A C 1
ATOM 617 O O . SER A 1 73 ? 1.675 -10.167 -15.386 1.00 75.19 73 SER A O 1
ATOM 619 N N . ALA A 1 74 ? 1.132 -10.231 -17.568 1.00 80.12 74 ALA A N 1
ATOM 620 C CA . ALA A 1 74 ? 1.899 -9.040 -17.929 1.00 80.12 74 ALA A CA 1
ATOM 621 C C . ALA A 1 74 ? 1.226 -7.750 -17.404 1.00 80.12 74 ALA A C 1
ATOM 623 O O . ALA A 1 74 ? 0.002 -7.624 -17.512 1.00 80.12 74 ALA A O 1
ATOM 624 N N . PRO A 1 75 ? 1.992 -6.749 -16.924 1.00 82.31 75 PRO A N 1
ATOM 625 C CA . PRO A 1 75 ? 1.451 -5.463 -16.493 1.00 82.31 75 PRO A CA 1
ATOM 626 C C . PRO A 1 75 ? 0.588 -4.773 -17.564 1.00 82.31 75 PRO A C 1
ATOM 628 O O . PRO A 1 75 ? 0.954 -4.661 -18.741 1.00 82.31 75 PRO A O 1
ATOM 631 N N . ALA A 1 76 ? -0.576 -4.263 -17.147 1.00 78.69 76 ALA A N 1
ATOM 632 C CA . ALA A 1 76 ? -1.547 -3.648 -18.054 1.00 78.69 76 ALA A CA 1
ATOM 633 C C . ALA A 1 76 ? -1.037 -2.332 -18.675 1.00 78.69 76 ALA A C 1
ATOM 635 O O . ALA A 1 76 ? -1.272 -2.077 -19.857 1.00 78.69 76 ALA A O 1
ATOM 636 N N . LYS A 1 77 ? -0.306 -1.519 -17.901 1.00 82.38 77 LYS A N 1
ATOM 637 C CA . LYS A 1 77 ? 0.215 -0.207 -18.322 1.00 82.38 77 LYS A CA 1
ATOM 638 C C . LYS A 1 77 ? 1.600 -0.347 -18.959 1.00 82.38 77 LYS A C 1
ATOM 640 O O . LYS A 1 77 ? 2.416 -1.124 -18.479 1.00 82.38 77 LYS A O 1
ATOM 645 N N . THR A 1 78 ? 1.864 0.405 -20.029 1.00 83.12 78 THR A N 1
ATOM 646 C CA . THR A 1 78 ? 3.199 0.458 -20.660 1.00 83.12 78 THR A CA 1
ATOM 647 C C . THR A 1 78 ? 4.061 1.567 -20.070 1.00 83.12 78 THR A C 1
ATOM 649 O O . THR A 1 78 ? 3.549 2.594 -19.616 1.00 83.12 78 THR A O 1
ATOM 652 N N . LEU A 1 79 ? 5.385 1.433 -20.156 1.00 81.69 79 LEU A N 1
ATOM 653 C CA . LEU A 1 79 ? 6.317 2.469 -19.693 1.00 81.69 79 LEU A CA 1
ATOM 654 C C . LEU A 1 79 ? 6.100 3.809 -20.419 1.00 81.69 79 LEU A C 1
ATOM 656 O O . LEU A 1 79 ? 6.196 4.883 -19.821 1.00 81.69 79 LEU A O 1
ATOM 660 N N . ALA A 1 80 ? 5.720 3.758 -21.700 1.00 79.81 80 ALA A N 1
ATOM 661 C CA . ALA A 1 80 ? 5.363 4.943 -22.478 1.00 79.81 80 ALA A CA 1
ATOM 662 C C . ALA A 1 80 ? 4.097 5.650 -21.953 1.00 79.81 80 ALA A C 1
ATOM 664 O O . ALA A 1 80 ? 4.013 6.880 -22.010 1.00 79.81 80 ALA A O 1
ATOM 665 N N . GLN A 1 81 ? 3.121 4.899 -21.431 1.00 78.62 81 GLN A N 1
ATOM 666 C CA . GLN A 1 81 ? 1.938 5.467 -20.779 1.00 78.62 81 GLN A CA 1
ATOM 667 C C . GLN A 1 81 ? 2.307 6.093 -19.433 1.00 78.62 81 GLN A C 1
ATOM 669 O O . GLN A 1 81 ? 1.890 7.218 -19.168 1.00 78.62 81 GLN A O 1
ATOM 674 N N . CYS A 1 82 ? 3.161 5.442 -18.638 1.00 76.19 82 CYS A N 1
ATOM 675 C CA . CYS A 1 82 ? 3.630 5.979 -17.357 1.00 76.19 82 CYS A CA 1
ATOM 676 C C . CYS A 1 82 ? 4.347 7.334 -17.499 1.00 76.19 82 CYS A C 1
ATOM 678 O O . CYS A 1 82 ? 4.270 8.166 -16.604 1.00 76.19 82 CYS A O 1
ATOM 680 N N . ILE A 1 83 ? 5.005 7.599 -18.632 1.00 75.62 83 ILE A N 1
ATOM 681 C CA . ILE A 1 83 ? 5.681 8.887 -18.879 1.00 75.62 83 ILE A CA 1
ATOM 682 C C . ILE A 1 83 ? 4.714 9.985 -19.318 1.00 75.62 83 ILE A C 1
ATOM 684 O O . ILE A 1 83 ? 4.919 11.152 -18.985 1.00 75.62 83 ILE A O 1
ATOM 688 N N . LYS A 1 84 ? 3.672 9.629 -20.080 1.00 66.56 84 LYS A N 1
ATOM 689 C CA . LYS A 1 84 ? 2.639 10.580 -20.521 1.00 66.56 84 LYS A CA 1
ATOM 690 C C . LYS A 1 84 ? 1.716 10.979 -19.378 1.00 66.56 84 LYS A C 1
ATOM 692 O O . LYS A 1 84 ? 1.282 12.126 -19.321 1.00 66.56 84 LYS A O 1
ATOM 697 N N . VAL A 1 85 ? 1.469 10.064 -18.445 1.00 57.91 85 VAL A N 1
ATOM 698 C CA . VAL A 1 85 ? 0.783 10.353 -17.186 1.00 57.91 85 VAL A CA 1
ATOM 699 C C . VAL A 1 85 ? 1.770 11.050 -16.242 1.00 57.91 85 VAL A C 1
ATOM 701 O O . VAL A 1 85 ? 2.227 10.506 -15.244 1.00 57.91 85 VAL A O 1
ATOM 704 N N . LYS A 1 86 ? 2.108 12.309 -16.550 1.00 49.56 86 LYS A N 1
ATOM 705 C CA . LYS A 1 86 ? 2.448 13.267 -15.489 1.00 49.56 86 LYS A CA 1
ATOM 706 C C . LYS A 1 86 ? 1.239 13.282 -14.540 1.00 49.56 86 LYS A C 1
ATOM 708 O O . LYS A 1 86 ? 0.128 13.278 -15.065 1.00 49.56 86 LYS A O 1
ATOM 713 N N . PRO A 1 87 ? 1.404 13.234 -13.203 1.00 44.56 87 PRO A N 1
ATOM 714 C CA . PRO A 1 87 ? 0.308 12.899 -12.300 1.00 44.56 87 PRO A CA 1
ATOM 715 C C . PRO A 1 87 ? -0.766 13.993 -12.332 1.00 44.56 87 PRO A C 1
ATOM 717 O O . PRO A 1 87 ? -0.699 14.979 -11.606 1.00 44.56 87 PRO A O 1
ATOM 720 N N . ALA A 1 88 ? -1.746 13.820 -13.213 1.00 37.97 88 ALA A N 1
ATOM 721 C CA . ALA A 1 88 ? -3.074 14.369 -13.077 1.00 37.97 88 ALA A CA 1
ATOM 722 C C . ALA A 1 88 ? -3.840 13.354 -12.229 1.00 37.97 88 ALA A C 1
ATOM 724 O O . ALA A 1 88 ? -3.929 12.177 -12.578 1.00 37.97 88 ALA A O 1
ATOM 725 N N . ALA A 1 89 ? -4.289 13.813 -11.067 1.00 49.34 89 ALA A N 1
ATOM 726 C CA . ALA A 1 89 ? -5.072 13.046 -10.115 1.00 49.34 89 ALA A CA 1
ATOM 727 C C . ALA A 1 89 ? -6.274 12.356 -10.785 1.00 49.34 89 ALA A C 1
ATOM 729 O O . ALA A 1 89 ? -7.023 13.037 -11.480 1.00 49.34 89 ALA A O 1
ATOM 730 N N . ALA A 1 90 ? -6.432 11.044 -10.558 1.00 44.25 90 ALA A N 1
ATOM 731 C CA . ALA A 1 90 ? -7.676 10.268 -10.353 1.00 44.25 90 ALA A CA 1
ATOM 732 C C . ALA A 1 90 ? -7.323 8.744 -10.309 1.00 44.25 90 ALA A C 1
ATOM 734 O O . ALA A 1 90 ? -6.164 8.400 -10.539 1.00 44.25 90 ALA A O 1
ATOM 735 N N . PRO A 1 91 ? -8.237 7.822 -9.946 1.00 46.50 91 PRO A N 1
ATOM 736 C CA . PRO A 1 91 ? -8.239 7.104 -8.673 1.00 46.50 91 PRO A CA 1
ATOM 737 C C . PRO A 1 91 ? -7.838 5.615 -8.800 1.00 46.50 91 PRO A C 1
ATOM 739 O O . PRO A 1 91 ? -7.818 5.048 -9.886 1.00 46.50 91 PRO A O 1
ATOM 742 N N . GLU A 1 92 ? -7.587 5.019 -7.632 1.00 47.72 92 GLU A N 1
ATOM 743 C CA . GLU A 1 92 ? -7.593 3.584 -7.292 1.00 47.72 92 GLU A CA 1
ATOM 744 C C . GLU A 1 92 ? -6.509 2.622 -7.844 1.00 47.72 92 GLU A C 1
ATOM 746 O O . GLU A 1 92 ? -6.249 2.498 -9.039 1.00 47.72 92 GLU A O 1
ATOM 751 N N . ALA A 1 93 ? -5.967 1.868 -6.871 1.00 45.66 93 ALA A N 1
ATOM 752 C CA . ALA A 1 93 ? -5.137 0.657 -6.915 1.00 45.66 93 ALA A CA 1
ATOM 753 C C . ALA A 1 93 ? -3.592 0.824 -6.900 1.00 45.66 93 ALA A C 1
ATOM 755 O O . ALA A 1 93 ? -2.928 1.085 -7.902 1.00 45.66 93 ALA A O 1
ATOM 756 N N . THR A 1 94 ? -3.063 0.631 -5.685 1.00 42.03 94 THR A N 1
ATOM 757 C CA . THR A 1 94 ? -1.684 0.523 -5.149 1.00 42.03 94 THR A CA 1
ATOM 758 C C . THR A 1 94 ? -0.886 -0.692 -5.694 1.00 42.03 94 THR A C 1
ATOM 760 O O . THR A 1 94 ? -1.529 -1.579 -6.251 1.00 42.03 94 THR A O 1
ATOM 763 N N . PRO A 1 95 ? 0.469 -0.812 -5.523 1.00 53.00 95 PRO A N 1
ATOM 764 C CA . PRO A 1 95 ? 1.258 -0.286 -4.393 1.00 53.00 95 PRO A CA 1
ATOM 765 C C . PRO A 1 95 ? 2.688 0.283 -4.631 1.00 53.00 95 PRO A C 1
ATOM 767 O O . PRO A 1 95 ? 3.484 -0.188 -5.435 1.00 53.00 95 PRO A O 1
ATOM 770 N N . SER A 1 96 ? 3.045 1.176 -3.696 1.00 48.25 96 SER A N 1
ATOM 771 C CA . SER A 1 96 ? 4.357 1.387 -3.048 1.00 48.25 96 SER A CA 1
ATOM 772 C C . SER A 1 96 ? 5.413 2.349 -3.635 1.00 48.25 96 SER A C 1
ATOM 774 O O . SER A 1 96 ? 5.772 2.329 -4.805 1.00 48.25 96 SER A O 1
ATOM 776 N N . LYS A 1 97 ? 5.978 3.122 -2.687 1.00 45.94 97 LYS A N 1
ATOM 777 C CA . LYS A 1 97 ? 7.168 3.995 -2.721 1.00 45.94 97 LYS A CA 1
ATOM 778 C C . LYS A 1 97 ? 7.010 5.398 -3.311 1.00 45.94 97 LYS A C 1
ATOM 780 O O . LYS A 1 97 ? 7.751 5.787 -4.205 1.00 45.94 97 LYS A O 1
ATOM 785 N N . GLN A 1 98 ? 6.193 6.226 -2.659 1.00 36.38 98 GLN A N 1
ATOM 786 C CA . GLN A 1 98 ? 6.574 7.625 -2.443 1.00 36.38 98 GLN A CA 1
ATOM 787 C C . GLN A 1 98 ? 6.287 8.021 -0.997 1.00 36.38 98 GLN A C 1
ATOM 789 O O . GLN A 1 98 ? 5.152 7.967 -0.538 1.00 36.38 98 GLN A O 1
ATOM 794 N N . LEU A 1 99 ? 7.356 8.399 -0.292 1.00 40.94 99 LEU A N 1
ATOM 795 C CA . LEU A 1 99 ? 7.341 9.051 1.014 1.00 40.94 99 LEU A CA 1
ATOM 796 C C . LEU A 1 99 ? 6.779 10.465 0.843 1.00 40.94 99 LEU A C 1
ATOM 798 O O . LEU A 1 99 ? 7.498 11.459 0.880 1.00 40.94 99 LEU A O 1
ATOM 802 N N . VAL A 1 100 ? 5.480 10.539 0.598 1.00 42.09 100 VAL A N 1
ATOM 803 C CA . VAL A 1 100 ? 4.687 11.693 0.986 1.00 42.09 100 VAL A CA 1
ATOM 804 C C . VAL A 1 100 ? 4.250 11.387 2.407 1.00 42.09 100 VAL A C 1
ATOM 806 O O . VAL A 1 100 ? 3.870 10.260 2.711 1.00 42.09 100 VAL A O 1
ATOM 809 N N . THR A 1 101 ? 4.324 12.365 3.294 1.00 42.75 101 THR A N 1
ATOM 810 C CA . THR A 1 101 ? 3.657 12.326 4.592 1.00 42.75 101 THR A CA 1
ATOM 811 C C . THR A 1 101 ? 2.141 12.281 4.364 1.00 42.75 101 THR A C 1
ATOM 813 O O . THR A 1 101 ? 1.444 13.270 4.565 1.00 42.75 101 THR A O 1
ATOM 816 N N . THR A 1 102 ? 1.621 11.152 3.886 1.00 44.88 102 THR A N 1
ATOM 817 C CA . THR A 1 102 ? 0.218 10.778 3.998 1.00 44.88 102 THR A CA 1
ATOM 818 C C . THR A 1 102 ? 0.046 10.328 5.436 1.00 44.88 102 THR A C 1
ATOM 820 O O . THR A 1 102 ? 0.100 9.138 5.738 1.00 44.88 102 THR A O 1
ATOM 823 N N . ALA A 1 103 ? -0.051 11.292 6.352 1.00 53.88 103 ALA A N 1
ATOM 824 C CA . ALA A 1 103 ? -0.635 10.992 7.644 1.00 53.88 103 ALA A CA 1
ATOM 825 C C . ALA A 1 103 ? -2.018 10.424 7.326 1.00 53.88 103 ALA A C 1
ATOM 827 O O . ALA A 1 103 ? -2.857 11.136 6.771 1.00 53.88 103 ALA A O 1
ATOM 828 N N . GLU A 1 104 ? -2.204 9.124 7.544 1.00 59.69 104 GLU A N 1
ATOM 829 C CA . GLU A 1 104 ? -3.537 8.548 7.494 1.00 59.69 104 GLU A CA 1
ATOM 830 C C . GLU A 1 104 ? -4.426 9.408 8.392 1.00 59.69 104 GLU A C 1
ATOM 832 O O . GLU A 1 104 ? -4.010 9.726 9.516 1.00 59.69 104 GLU A O 1
ATOM 837 N N . PRO A 1 105 ? -5.585 9.858 7.885 1.00 67.31 105 PRO A N 1
ATOM 838 C CA . PRO A 1 105 ? -6.476 10.683 8.670 1.00 67.31 105 PRO A CA 1
ATOM 839 C C . PRO A 1 105 ? -6.825 9.926 9.944 1.00 67.31 105 PRO A C 1
ATOM 841 O O . PRO A 1 105 ? -7.038 8.708 9.932 1.00 67.31 105 PRO A O 1
ATOM 844 N N . PHE A 1 106 ? -6.867 10.649 11.053 1.00 71.06 106 PHE A N 1
ATOM 845 C CA . PHE A 1 106 ? -7.297 10.059 12.299 1.00 71.06 106 PHE A CA 1
ATOM 846 C C . PHE A 1 106 ? -8.726 9.548 12.136 1.00 71.06 106 PHE A C 1
ATOM 848 O O . PHE A 1 106 ? -9.594 10.236 11.596 1.00 71.06 106 PHE A O 1
ATOM 855 N N . ASN A 1 107 ? -8.962 8.317 12.574 1.00 81.12 107 ASN A N 1
ATOM 856 C CA . ASN A 1 107 ? -10.225 7.622 12.342 1.00 81.12 107 ASN A CA 1
ATOM 857 C C . ASN A 1 107 ? -10.875 7.113 13.633 1.00 81.12 107 ASN A C 1
ATOM 859 O O . ASN A 1 107 ? -12.040 6.705 13.599 1.00 81.12 107 ASN A O 1
ATOM 863 N N . ALA A 1 108 ? -10.157 7.164 14.758 1.00 84.12 108 ALA A N 1
ATOM 864 C CA . ALA A 1 108 ? -10.650 6.669 16.030 1.00 84.12 108 ALA A CA 1
ATOM 865 C C . ALA A 1 108 ? -10.143 7.469 17.240 1.00 84.12 108 ALA A C 1
ATOM 867 O O . ALA A 1 108 ? -9.074 8.087 17.217 1.00 84.12 108 ALA A O 1
ATOM 868 N N . PHE A 1 109 ? -10.902 7.401 18.335 1.00 86.12 109 PHE A N 1
ATOM 869 C CA . PHE A 1 109 ? -10.438 7.805 19.662 1.00 86.12 109 PHE A CA 1
ATOM 870 C C . PHE A 1 109 ? -10.008 6.579 20.463 1.00 86.12 109 PHE A C 1
ATOM 872 O O . PHE A 1 109 ? -10.728 5.585 20.516 1.00 86.12 109 PHE A O 1
ATOM 879 N N . LEU A 1 110 ? -8.858 6.677 21.118 1.00 88.69 110 LEU A N 1
ATOM 880 C CA . LEU A 1 110 ? -8.366 5.706 22.082 1.00 88.69 110 LEU A CA 1
ATOM 881 C C . LEU A 1 110 ? -8.627 6.229 23.493 1.00 88.69 110 LEU A C 1
ATOM 883 O O . LEU A 1 110 ? -8.167 7.316 23.849 1.00 88.69 110 LEU A O 1
ATOM 887 N N . LEU A 1 111 ? -9.342 5.442 24.284 1.00 87.75 111 LEU A N 1
ATOM 888 C CA . LEU A 1 111 ? -9.527 5.647 25.712 1.00 87.75 111 LEU A CA 1
ATOM 889 C C . LEU A 1 111 ? -8.521 4.771 26.458 1.00 87.75 111 LEU A C 1
ATOM 891 O O . LEU A 1 111 ? -8.641 3.543 26.455 1.00 87.75 111 LEU A O 1
ATOM 895 N N . SER A 1 112 ? -7.539 5.411 27.086 1.00 86.31 112 SER A N 1
ATOM 896 C CA . SER A 1 112 ? -6.546 4.734 27.921 1.00 86.31 112 SER A CA 1
ATOM 897 C C . SER A 1 112 ? -7.049 4.639 29.359 1.00 86.31 112 SER A C 1
ATOM 899 O O . SER A 1 112 ? -7.608 5.604 29.887 1.00 86.31 112 SER A O 1
ATOM 901 N N . ASN A 1 113 ? -6.822 3.489 29.999 1.00 85.44 113 ASN A N 1
ATOM 902 C CA . ASN A 1 113 ? -7.273 3.185 31.365 1.00 85.44 113 ASN A CA 1
ATOM 903 C C . ASN A 1 113 ? -8.768 3.506 31.584 1.00 85.44 113 ASN A C 1
ATOM 905 O O . ASN A 1 113 ? -9.095 4.411 32.363 1.00 85.44 113 ASN A O 1
ATOM 909 N N . PRO A 1 114 ? -9.682 2.799 30.897 1.00 85.88 114 PRO A N 1
ATOM 910 C CA . PRO A 1 114 ? -11.109 2.926 31.163 1.00 85.88 114 PRO A CA 1
ATOM 911 C C . PRO A 1 114 ? -11.439 2.495 32.599 1.00 85.88 114 PRO A C 1
ATOM 913 O O . PRO A 1 114 ? -10.764 1.644 33.189 1.00 85.88 114 PRO A O 1
ATOM 916 N N . ARG A 1 115 ? -12.504 3.063 33.165 1.00 85.75 115 ARG A N 1
ATOM 917 C CA . ARG A 1 115 ? -13.035 2.641 34.464 1.00 85.75 115 ARG A CA 1
ATOM 918 C C . ARG A 1 115 ? -13.448 1.167 34.408 1.00 85.75 115 ARG A C 1
ATOM 920 O O . ARG A 1 115 ? -14.047 0.701 33.441 1.00 85.75 115 ARG A O 1
ATOM 927 N N . PHE A 1 116 ? -13.149 0.427 35.473 1.00 80.25 116 PHE A N 1
ATOM 928 C CA . PHE A 1 116 ? -13.565 -0.968 35.585 1.00 80.25 116 PHE A CA 1
ATOM 929 C C . PHE A 1 116 ? -15.097 -1.085 35.526 1.00 80.25 116 PHE A C 1
ATOM 931 O O . PHE A 1 116 ? -15.798 -0.396 36.267 1.00 80.25 116 PHE A O 1
ATOM 938 N N . GLY A 1 117 ? -15.596 -1.968 34.659 1.00 80.75 117 GLY A N 1
ATOM 939 C CA . GLY A 1 117 ? -17.031 -2.189 34.453 1.00 80.75 117 GLY A CA 1
ATOM 940 C C . GLY A 1 117 ? -17.682 -1.315 33.378 1.00 80.75 117 GLY A C 1
ATOM 941 O O . GLY A 1 117 ? -18.893 -1.397 33.229 1.00 80.75 117 GLY A O 1
ATOM 942 N N . LEU A 1 118 ? -16.908 -0.522 32.627 1.00 81.88 118 LEU A N 1
ATOM 943 C CA . LEU A 1 118 ? -17.416 0.288 31.518 1.00 81.88 118 LEU A CA 1
ATOM 944 C C . LEU A 1 118 ? -18.055 -0.598 30.435 1.00 81.88 118 LEU A C 1
ATOM 946 O O . LEU A 1 118 ? -17.387 -1.456 29.851 1.00 81.88 118 LEU A O 1
ATOM 950 N N . THR A 1 119 ? -19.339 -0.384 30.154 1.00 86.56 119 THR A N 1
ATOM 951 C CA . THR A 1 119 ? -20.075 -1.165 29.148 1.00 86.56 119 THR A CA 1
ATOM 952 C C . THR A 1 119 ? -20.152 -0.456 27.795 1.00 86.56 119 THR A C 1
ATOM 954 O O . THR A 1 119 ? -20.034 0.764 27.693 1.00 86.56 119 THR A O 1
ATOM 957 N N . ILE A 1 120 ? -20.382 -1.231 26.726 1.00 87.12 120 ILE A N 1
ATOM 958 C CA . ILE A 1 120 ? -20.611 -0.695 25.371 1.00 87.12 120 ILE A CA 1
ATOM 959 C C . ILE A 1 120 ? -21.806 0.275 25.364 1.00 87.12 120 ILE A C 1
ATOM 961 O O . ILE A 1 120 ? -21.748 1.317 24.713 1.00 87.12 120 ILE A O 1
ATOM 965 N N . ASP A 1 121 ? -22.872 -0.056 26.099 1.00 86.56 121 ASP A N 1
ATOM 966 C CA . ASP A 1 121 ? -24.121 0.714 26.120 1.00 86.56 121 ASP A CA 1
ATOM 967 C C . ASP A 1 121 ? -23.958 2.076 26.811 1.00 86.56 121 ASP A C 1
ATOM 969 O O . ASP A 1 121 ? -24.428 3.086 26.294 1.00 86.56 121 ASP A O 1
ATOM 973 N N . GLU A 1 122 ? -23.207 2.134 27.916 1.00 86.38 122 GLU A N 1
ATOM 974 C CA . GLU A 1 122 ? -22.872 3.390 28.607 1.00 86.38 122 GLU A CA 1
ATOM 975 C C . GLU A 1 122 ? -22.105 4.347 27.688 1.00 86.38 122 GLU A C 1
ATOM 977 O O . GLU A 1 122 ? -22.494 5.502 27.520 1.00 86.38 122 GLU A O 1
ATOM 982 N N . ILE A 1 123 ? -21.071 3.845 27.003 1.00 86.69 123 ILE A N 1
ATOM 983 C CA . ILE A 1 123 ? -20.290 4.634 26.039 1.00 86.69 123 ILE A CA 1
ATOM 984 C C . ILE A 1 123 ? -21.190 5.143 24.908 1.00 86.69 123 ILE A C 1
ATOM 986 O O . ILE A 1 123 ? -21.063 6.294 24.477 1.00 86.69 123 ILE A O 1
ATOM 990 N N . HIS A 1 124 ? -22.107 4.304 24.419 1.00 86.00 124 HIS A N 1
ATOM 991 C CA . HIS A 1 124 ? -23.058 4.724 23.401 1.00 86.00 124 HIS A CA 1
ATOM 992 C C . HIS A 1 124 ? -23.999 5.811 23.912 1.00 86.00 124 HIS A C 1
ATOM 994 O O . HIS A 1 124 ? -24.137 6.826 23.239 1.00 86.00 124 HIS A O 1
ATOM 1000 N N . ASN A 1 125 ? -24.611 5.656 25.081 1.00 85.69 125 ASN A N 1
ATOM 1001 C CA . ASN A 1 125 ? -25.557 6.638 25.610 1.00 85.69 125 ASN A CA 1
ATOM 1002 C C . ASN A 1 125 ? -24.892 7.994 25.894 1.00 85.69 125 ASN A C 1
ATOM 1004 O O . ASN A 1 125 ? -25.460 9.033 25.551 1.00 85.69 125 ASN A O 1
ATOM 1008 N N . ASP A 1 126 ? -23.672 7.986 26.431 1.00 83.62 126 ASP A N 1
ATOM 1009 C CA . ASP A 1 126 ? -22.969 9.205 26.832 1.00 83.62 126 ASP A CA 1
ATOM 1010 C C . ASP A 1 126 ? -22.340 9.960 25.656 1.00 83.62 126 ASP A C 1
ATOM 1012 O O . ASP A 1 126 ? -22.345 11.195 25.634 1.00 83.62 126 ASP A O 1
ATOM 1016 N N . LEU A 1 127 ? -21.801 9.246 24.659 1.00 82.81 127 LEU A N 1
ATOM 1017 C CA . LEU A 1 127 ? -21.080 9.871 23.546 1.00 82.81 127 LEU A CA 1
ATOM 1018 C C . LEU A 1 127 ? -21.933 10.060 22.284 1.00 82.81 127 LEU A C 1
ATOM 1020 O O . LEU A 1 127 ? -21.640 10.947 21.481 1.00 82.81 127 LEU A O 1
ATOM 1024 N N . ARG A 1 128 ? -23.030 9.310 22.106 1.00 82.88 128 ARG A N 1
ATOM 1025 C CA . ARG A 1 128 ? -23.971 9.490 20.982 1.00 82.88 128 ARG A CA 1
ATOM 1026 C C . ARG A 1 128 ? -24.465 10.918 20.755 1.00 82.88 128 ARG A C 1
ATOM 1028 O O . ARG A 1 128 ? -24.521 11.280 19.584 1.00 82.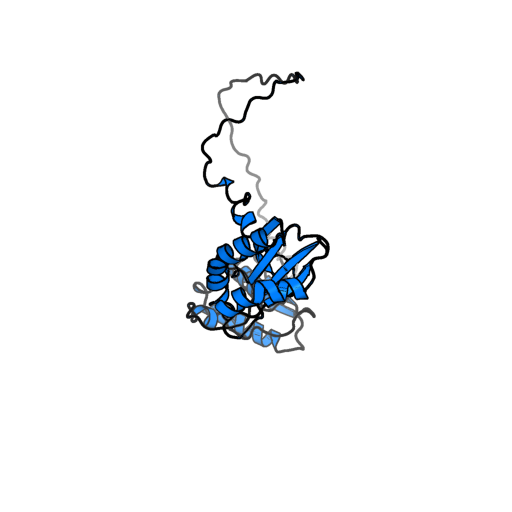88 128 ARG A O 1
ATOM 1035 N N . PRO A 1 129 ? -24.790 11.756 21.758 1.00 81.69 129 PRO A N 1
ATOM 1036 C CA . PRO A 1 129 ? -25.191 13.139 21.480 1.00 81.69 129 PRO A CA 1
ATOM 1037 C C . PRO A 1 129 ? -24.066 13.981 20.851 1.00 81.69 129 PRO A C 1
ATOM 1039 O O . PRO A 1 129 ? -24.331 14.822 19.990 1.00 81.69 129 PRO A O 1
ATOM 1042 N N . GLU A 1 130 ? -22.811 13.731 21.224 1.00 79.38 130 GLU A N 1
ATOM 1043 C CA . GLU A 1 130 ? -21.640 14.445 20.694 1.00 79.38 130 GLU A CA 1
ATOM 1044 C C . GLU A 1 130 ? -21.331 14.002 19.255 1.00 79.38 130 GLU A C 1
ATOM 1046 O O . GLU A 1 130 ? -21.127 14.823 18.358 1.00 79.38 130 GLU A O 1
ATOM 1051 N N . PHE A 1 131 ? -21.395 12.693 18.999 1.00 77.12 131 PHE A N 1
ATOM 1052 C CA . PHE A 1 131 ? -21.220 12.129 17.660 1.00 77.12 131 PHE A CA 1
ATOM 1053 C C . PHE A 1 131 ? -22.394 12.461 16.717 1.00 77.12 131 PHE A C 1
ATOM 1055 O O . PHE A 1 131 ? -22.180 12.787 15.551 1.00 77.12 131 PHE A O 1
ATOM 1062 N N . ALA A 1 132 ? -23.630 12.510 17.222 1.00 79.12 132 ALA A N 1
ATOM 1063 C CA . ALA A 1 132 ? -24.791 12.951 16.448 1.00 79.12 132 ALA A CA 1
ATOM 1064 C C . ALA A 1 132 ? -24.697 14.436 16.061 1.00 79.12 132 ALA A C 1
ATOM 1066 O O . ALA A 1 132 ? -25.057 14.801 14.943 1.00 79.12 132 ALA A O 1
ATOM 1067 N N . SER A 1 133 ? -24.152 15.282 16.942 1.00 77.62 133 SER A N 1
ATOM 1068 C CA . SER A 1 133 ? -23.933 16.710 16.661 1.00 77.62 133 SER A CA 1
ATOM 1069 C C . SER A 1 133 ? -22.931 16.948 15.524 1.00 77.62 133 SER A C 1
ATOM 1071 O O . SER A 1 133 ? -23.008 17.962 14.834 1.00 77.62 133 SER A O 1
ATOM 1073 N N . SER A 1 134 ? -22.013 16.004 15.292 1.00 70.31 134 SER A N 1
ATOM 1074 C CA . SER A 1 134 ? -21.068 16.020 14.166 1.00 70.31 134 SER A CA 1
ATOM 1075 C C . SER A 1 134 ? -21.529 15.201 12.953 1.00 70.31 134 SER A C 1
ATOM 1077 O O . SER A 1 134 ? -20.848 15.197 11.926 1.00 70.31 134 SER A O 1
ATOM 1079 N N . GLY A 1 135 ? -22.690 14.541 13.037 1.00 72.19 135 GLY A N 1
ATOM 1080 C CA . GLY A 1 135 ? -23.244 13.708 11.968 1.00 72.19 135 GLY A CA 1
ATOM 1081 C C . GLY A 1 135 ? -22.459 12.417 11.717 1.00 72.19 135 GLY A C 1
ATOM 1082 O O . GLY A 1 135 ? -22.457 11.921 10.589 1.00 72.19 135 GLY A O 1
ATOM 1083 N N . LEU A 1 136 ? -21.767 11.897 12.733 1.00 74.06 136 LEU A N 1
ATOM 1084 C CA . LEU A 1 136 ? -20.968 10.677 12.648 1.00 74.06 136 LEU A CA 1
ATOM 1085 C C . LEU A 1 136 ? -21.595 9.565 13.492 1.00 74.06 136 LEU A C 1
ATOM 1087 O O . LEU A 1 136 ? -22.011 9.791 14.624 1.00 74.06 136 LEU A O 1
ATOM 1091 N N . ASP A 1 137 ? -21.590 8.346 12.960 1.00 78.94 137 ASP A N 1
ATOM 1092 C CA . ASP A 1 137 ? -21.817 7.141 13.753 1.00 78.94 137 ASP A CA 1
ATOM 1093 C C . ASP A 1 137 ? -20.475 6.556 14.189 1.00 78.94 137 ASP A C 1
ATOM 1095 O O . ASP A 1 137 ? -19.491 6.602 13.445 1.00 78.94 137 ASP A O 1
ATOM 1099 N N . PHE A 1 138 ? -20.452 5.942 15.367 1.00 82.12 138 PHE A N 1
ATOM 1100 C CA . PHE A 1 138 ? -19.287 5.236 15.885 1.00 82.12 138 PHE A CA 1
ATOM 1101 C C . PHE A 1 138 ? -19.623 3.801 16.272 1.00 82.12 138 PHE A C 1
ATOM 1103 O O . PHE A 1 138 ? -20.784 3.419 16.428 1.00 82.12 138 PHE A O 1
ATOM 1110 N N . ASP A 1 139 ? -18.570 3.012 16.380 1.00 86.12 139 ASP A N 1
ATOM 1111 C CA . ASP A 1 139 ? -18.554 1.641 16.838 1.00 86.12 139 ASP A CA 1
ATOM 1112 C C . ASP A 1 139 ? -17.480 1.502 17.922 1.00 86.12 139 ASP A C 1
ATOM 1114 O O . ASP A 1 139 ? -16.415 2.126 17.857 1.00 86.12 139 ASP A O 1
ATOM 1118 N N . VAL A 1 140 ? -17.791 0.716 18.945 1.00 88.12 140 VAL A N 1
ATOM 1119 C CA . VAL A 1 140 ? -16.970 0.576 20.149 1.00 88.12 140 VAL A CA 1
ATOM 1120 C C . VAL A 1 140 ? -16.290 -0.783 20.112 1.00 88.12 140 VAL A C 1
ATOM 1122 O O . VAL A 1 140 ? -16.937 -1.810 19.927 1.00 88.12 140 VAL A O 1
ATOM 1125 N N . SER A 1 141 ? -14.975 -0.812 20.287 1.00 86.94 141 SER A N 1
ATOM 1126 C CA . SER A 1 141 ? -14.195 -2.049 20.299 1.00 86.94 141 SER A CA 1
ATOM 1127 C C . SER A 1 141 ? -13.233 -2.055 21.481 1.00 86.94 141 SER A C 1
ATOM 1129 O O . SER A 1 141 ? -12.479 -1.106 21.682 1.00 86.94 141 SER A O 1
ATOM 1131 N N . PHE A 1 142 ? -13.248 -3.132 22.263 1.00 87.31 142 PHE A N 1
ATOM 1132 C CA . PHE A 1 142 ? -12.331 -3.327 23.385 1.00 87.31 142 PHE A CA 1
ATOM 1133 C C . PHE A 1 142 ? -11.082 -4.053 22.896 1.00 87.31 142 PHE A C 1
ATOM 1135 O O . PHE A 1 142 ? -11.179 -5.119 22.286 1.00 87.31 142 PHE A O 1
ATOM 1142 N N . LEU A 1 143 ? -9.911 -3.476 23.154 1.00 85.75 143 LEU A N 1
ATOM 1143 C CA . LEU A 1 143 ? -8.638 -4.102 22.828 1.00 85.75 143 LEU A CA 1
ATOM 1144 C C . LEU A 1 143 ? -8.232 -5.102 23.920 1.00 85.75 143 LEU A C 1
ATOM 1146 O O . LEU A 1 143 ? -8.523 -4.884 25.098 1.00 85.75 143 LEU A O 1
ATOM 1150 N N . PRO A 1 144 ? -7.473 -6.160 23.574 1.00 82.12 144 PRO A N 1
ATOM 1151 C CA . PRO A 1 144 ? -6.922 -7.098 24.555 1.00 82.12 144 PRO A CA 1
ATOM 1152 C C . PRO A 1 144 ? -6.002 -6.442 25.595 1.00 82.12 144 PRO A C 1
ATOM 1154 O O . PRO A 1 144 ? -5.778 -7.006 26.661 1.00 82.12 144 PRO A O 1
ATOM 1157 N N . THR A 1 145 ? -5.469 -5.253 25.293 1.00 80.31 145 THR A N 1
ATOM 1158 C CA . THR A 1 145 ? -4.654 -4.443 26.211 1.00 80.31 145 THR A CA 1
ATOM 1159 C C . THR A 1 145 ? -5.470 -3.795 27.331 1.00 80.31 145 THR A C 1
ATOM 1161 O O . THR A 1 145 ? -4.885 -3.248 28.261 1.00 80.31 145 THR A O 1
ATOM 1164 N N . GLY A 1 146 ? -6.803 -3.864 27.262 1.00 79.81 146 GLY A N 1
ATOM 1165 C CA . GLY A 1 146 ? -7.711 -3.192 28.189 1.00 79.81 146 GLY A CA 1
ATOM 1166 C C . GLY A 1 146 ? -8.051 -1.754 27.791 1.00 79.81 146 GLY A C 1
ATOM 1167 O O . GLY A 1 146 ? -8.792 -1.098 28.516 1.00 79.81 146 GLY A O 1
ATOM 1168 N N . ASP A 1 147 ? -7.551 -1.269 26.652 1.00 86.12 147 ASP A N 1
ATOM 1169 C CA . ASP A 1 147 ? -7.924 0.036 26.098 1.00 86.12 147 ASP A CA 1
ATOM 1170 C C . ASP A 1 147 ? -9.216 -0.064 25.273 1.00 86.12 147 ASP A C 1
ATOM 1172 O O . ASP A 1 147 ? -9.528 -1.113 24.702 1.00 86.12 147 ASP A O 1
ATOM 1176 N N . VAL A 1 148 ? -9.957 1.042 25.161 1.00 87.81 148 VAL A N 1
ATOM 1177 C CA . VAL A 1 148 ? -11.188 1.094 24.352 1.00 87.81 148 VAL A 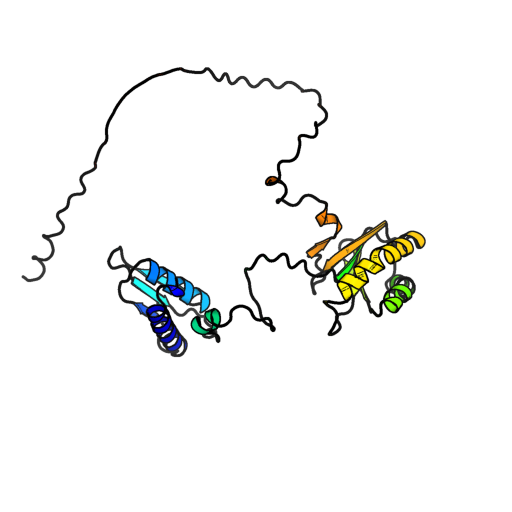CA 1
ATOM 1178 C C . VAL A 1 148 ? -10.979 1.977 23.134 1.00 87.81 148 VAL A C 1
ATOM 1180 O O . VAL A 1 148 ? -10.541 3.120 23.247 1.00 87.81 148 VAL A O 1
ATOM 1183 N N . VAL A 1 149 ? -11.318 1.451 21.962 1.00 87.75 149 VAL A N 1
ATOM 1184 C CA . VAL A 1 149 ? -11.261 2.164 20.687 1.00 87.75 149 VAL A CA 1
ATOM 1185 C C . VAL A 1 149 ? -12.673 2.535 20.258 1.00 87.75 149 VAL A C 1
ATOM 1187 O O . VAL A 1 149 ? -13.551 1.682 20.141 1.00 87.75 149 VAL A O 1
ATOM 1190 N N . LEU A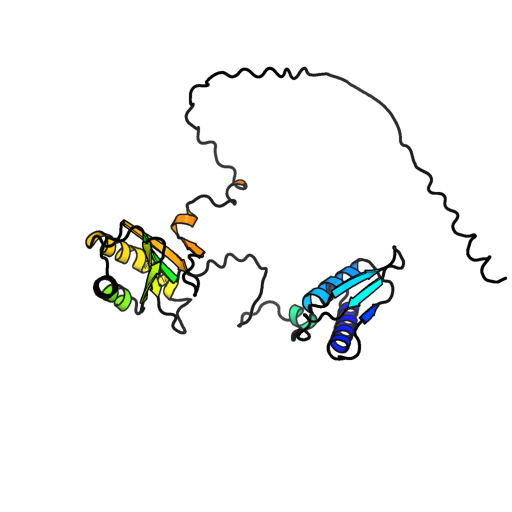 1 150 ? -12.873 3.819 19.982 1.00 86.06 150 LEU A N 1
ATOM 1191 C CA . LEU A 1 150 ? -14.086 4.363 19.385 1.00 86.06 150 LEU A CA 1
ATOM 1192 C C . LEU A 1 150 ? -13.790 4.653 17.918 1.00 86.06 150 LEU A C 1
ATOM 1194 O O . LEU A 1 150 ? -13.220 5.698 17.594 1.00 86.06 150 LEU A O 1
ATOM 1198 N N . ARG A 1 151 ? -14.136 3.714 17.036 1.00 83.31 151 ARG A N 1
ATOM 1199 C CA . ARG A 1 151 ? -13.952 3.876 15.590 1.00 83.31 151 ARG A CA 1
ATOM 1200 C C . ARG A 1 151 ? -15.193 4.509 14.997 1.00 83.31 151 ARG A C 1
ATOM 1202 O O . ARG A 1 151 ? -16.306 4.098 15.300 1.00 83.31 151 ARG A O 1
ATOM 1209 N N . GLY A 1 152 ? -15.034 5.487 14.127 1.00 77.94 152 GLY A N 1
ATOM 1210 C CA . GLY A 1 152 ? -16.191 5.983 13.403 1.00 77.94 152 GLY A CA 1
ATOM 1211 C C . GLY A 1 152 ? -16.542 5.090 12.194 1.00 77.94 152 GLY A C 1
ATOM 1212 O O . GLY A 1 152 ? -15.655 4.488 11.583 1.00 77.94 152 GLY A O 1
ATOM 1213 N N . LYS A 1 153 ? -17.832 4.934 11.872 1.00 76.00 153 LYS A N 1
ATOM 1214 C CA . LYS A 1 153 ? -18.298 4.002 10.829 1.00 76.00 153 LYS A CA 1
ATOM 1215 C C . LYS A 1 153 ? -17.983 4.526 9.422 1.00 76.00 153 LYS A C 1
ATOM 1217 O O . LYS A 1 153 ? -18.473 5.595 9.066 1.00 76.00 153 LYS A O 1
ATOM 1222 N N . PRO A 1 154 ? -17.272 3.769 8.567 1.00 63.78 154 PRO A N 1
ATOM 1223 C CA . PRO A 1 154 ? -16.902 4.237 7.236 1.00 63.78 154 PRO A CA 1
ATOM 1224 C C . PRO A 1 154 ? -18.141 4.417 6.343 1.00 63.78 154 PRO A C 1
ATOM 1226 O O . PRO A 1 154 ? -18.781 3.453 5.935 1.00 63.78 154 PRO A O 1
ATOM 1229 N N . SER A 1 155 ? -18.468 5.670 6.028 1.00 58.47 155 SER A N 1
ATOM 1230 C CA . SER A 1 155 ? -19.437 6.062 4.994 1.00 58.47 155 SER A CA 1
ATOM 1231 C C . SER A 1 155 ? -18.704 6.608 3.757 1.00 58.47 155 SER A C 1
ATOM 1233 O O . SER A 1 155 ? -17.548 7.010 3.841 1.00 58.47 155 SER A O 1
ATOM 1235 N N . ALA A 1 156 ? -19.339 6.653 2.586 1.00 53.59 156 ALA A N 1
ATOM 1236 C CA . ALA A 1 156 ? -18.681 6.978 1.309 1.00 53.59 156 ALA A CA 1
ATOM 1237 C C . ALA A 1 156 ? -17.952 8.350 1.268 1.00 53.59 156 ALA A C 1
ATOM 1239 O O . ALA A 1 156 ? -17.088 8.564 0.423 1.00 53.59 156 ALA A O 1
ATOM 1240 N N . THR A 1 157 ? -18.247 9.272 2.193 1.00 57.28 157 THR A N 1
ATOM 1241 C CA . THR A 1 157 ? -17.587 10.590 2.340 1.00 57.28 157 THR A CA 1
ATOM 1242 C C . THR A 1 157 ? -16.704 10.717 3.596 1.00 57.28 157 THR A C 1
ATOM 1244 O O . THR A 1 157 ? -16.388 11.829 4.023 1.00 57.28 157 THR A O 1
ATOM 1247 N N . TRP A 1 158 ? -16.339 9.595 4.220 1.00 63.78 158 TRP A N 1
ATOM 1248 C CA . TRP A 1 158 ? -15.716 9.509 5.547 1.00 63.78 158 TRP A CA 1
ATOM 1249 C C . TRP A 1 158 ? -14.326 10.155 5.620 1.00 63.78 158 TRP A C 1
ATOM 1251 O O . TRP A 1 158 ? -14.097 11.060 6.418 1.00 63.78 158 TRP A O 1
ATOM 1261 N N . ASN A 1 159 ? -13.412 9.767 4.732 1.00 65.12 159 ASN A N 1
ATOM 1262 C CA . ASN A 1 159 ? -11.980 10.046 4.896 1.00 65.12 159 ASN A CA 1
ATOM 1263 C C . ASN A 1 159 ? -11.600 11.539 4.925 1.00 65.12 159 ASN A C 1
ATOM 1265 O O . ASN A 1 159 ? -10.572 11.888 5.493 1.00 65.12 159 ASN A O 1
ATOM 1269 N N . THR A 1 160 ? -12.405 12.431 4.337 1.00 64.19 160 THR A N 1
ATOM 1270 C CA . THR A 1 160 ? -12.075 13.868 4.253 1.00 64.19 160 THR A CA 1
ATOM 1271 C C . THR A 1 160 ? -12.752 14.712 5.334 1.00 64.19 160 THR A C 1
ATOM 1273 O O . THR A 1 160 ? -12.201 15.726 5.749 1.00 64.19 160 THR A O 1
ATOM 1276 N N . LYS A 1 161 ? -13.946 14.324 5.799 1.00 67.25 161 LYS A N 1
ATOM 1277 C CA . LYS A 1 161 ? -14.706 15.107 6.792 1.00 67.25 161 LYS A CA 1
ATOM 1278 C C . LYS A 1 161 ? -14.448 14.661 8.229 1.00 67.25 161 LYS A C 1
ATOM 1280 O O . LYS A 1 161 ? -14.588 15.463 9.147 1.00 67.25 161 LYS A O 1
ATOM 1285 N N . VAL A 1 162 ? -14.068 13.403 8.421 1.00 74.12 162 VAL A N 1
ATOM 1286 C CA . VAL A 1 162 ? -13.952 12.793 9.749 1.00 74.12 162 VAL A CA 1
ATOM 1287 C C . VAL A 1 162 ? -12.740 13.296 10.499 1.00 74.12 162 VAL A C 1
ATOM 1289 O O . VAL A 1 162 ? -12.876 13.616 11.669 1.00 74.12 162 VAL A O 1
ATOM 1292 N N . ASP A 1 163 ? -11.594 13.452 9.843 1.00 78.44 163 ASP A N 1
ATOM 1293 C CA . ASP A 1 163 ? -10.390 13.951 10.511 1.00 78.44 163 ASP A CA 1
ATOM 1294 C C . ASP A 1 163 ? -10.623 15.339 11.132 1.00 78.44 163 ASP A C 1
ATOM 1296 O O . ASP A 1 163 ? -10.386 15.554 12.320 1.00 78.44 163 ASP A O 1
ATOM 1300 N N . ALA A 1 164 ? -11.202 16.263 10.359 1.00 77.94 164 ALA A N 1
ATOM 1301 C CA . ALA A 1 164 ? -11.546 17.598 10.839 1.00 77.94 164 ALA A CA 1
ATOM 1302 C C . ALA A 1 164 ? -12.617 17.565 11.945 1.00 77.94 164 ALA A C 1
ATOM 1304 O O . ALA A 1 164 ? -12.512 18.298 12.930 1.00 77.94 164 ALA A O 1
ATOM 1305 N N . ALA A 1 165 ? -13.628 16.701 11.809 1.00 77.19 165 ALA A N 1
ATOM 1306 C CA . ALA A 1 165 ? -14.687 16.549 12.802 1.00 77.19 165 ALA A CA 1
ATOM 1307 C C . ALA A 1 165 ? -14.171 15.944 14.119 1.00 77.19 165 ALA A C 1
ATOM 1309 O O . ALA A 1 165 ? -14.473 16.471 15.188 1.00 77.19 165 ALA A O 1
ATOM 1310 N N . LEU A 1 166 ? -13.347 14.894 14.071 1.00 80.12 166 LEU A N 1
ATOM 1311 C CA . LEU A 1 166 ? -12.742 14.282 15.255 1.00 80.12 166 LEU A CA 1
ATOM 1312 C C . LEU A 1 166 ? -11.765 15.247 15.938 1.00 80.12 166 LEU A C 1
ATOM 1314 O O . LEU A 1 166 ? -11.781 15.362 17.163 1.00 80.12 166 LEU A O 1
ATOM 1318 N N . ASN A 1 167 ? -10.981 16.009 15.169 1.00 81.38 167 ASN A N 1
ATOM 1319 C CA . ASN A 1 167 ? -10.111 17.053 15.715 1.00 81.38 167 ASN A CA 1
ATOM 1320 C C . ASN A 1 167 ? -10.903 18.160 16.430 1.00 81.38 167 ASN A C 1
ATOM 1322 O O . ASN A 1 167 ? -10.532 18.565 17.533 1.00 81.38 167 ASN A O 1
ATOM 1326 N N . ALA A 1 168 ? -12.021 18.617 15.858 1.00 83.44 168 ALA A N 1
ATOM 1327 C CA . ALA A 1 168 ? -12.896 19.594 16.507 1.00 83.44 168 ALA A CA 1
ATOM 1328 C C . ALA A 1 168 ? -13.557 19.024 17.779 1.00 83.44 168 ALA A C 1
ATOM 1330 O O . ALA A 1 168 ? -13.625 19.699 18.810 1.00 83.44 168 ALA A O 1
ATOM 1331 N N . MET A 1 169 ? -13.992 17.761 17.733 1.00 80.38 169 MET A N 1
ATOM 1332 C CA . MET A 1 169 ? -14.673 17.092 18.845 1.00 80.38 169 MET A CA 1
ATOM 1333 C C . MET A 1 169 ? -13.749 16.636 19.971 1.00 80.38 169 MET A C 1
ATOM 1335 O O . MET A 1 169 ? -14.221 16.450 21.091 1.00 80.38 169 MET A O 1
ATOM 1339 N N . LYS A 1 170 ? -12.444 16.489 19.724 1.00 84.50 170 LYS A N 1
ATOM 1340 C CA . LYS A 1 170 ? -11.463 16.016 20.711 1.00 84.50 170 LYS A CA 1
ATOM 1341 C C . LYS A 1 170 ? -11.606 16.717 22.062 1.00 84.50 170 LYS A C 1
ATOM 1343 O O . LYS A 1 170 ? -11.589 16.066 23.105 1.00 84.50 170 LYS A O 1
ATOM 1348 N N . SER A 1 171 ? -11.748 18.044 22.055 1.00 82.81 171 SER A N 1
ATOM 1349 C CA . SER A 1 171 ? -11.846 18.824 23.293 1.00 82.81 171 SER A CA 1
ATOM 1350 C C . SER A 1 171 ? -13.146 18.556 24.059 1.00 82.81 171 SER A C 1
ATOM 1352 O O . SER A 1 171 ? -13.127 18.475 25.287 1.00 82.81 171 SER A O 1
ATOM 1354 N N . THR A 1 172 ? -14.256 18.369 23.347 1.00 83.75 172 THR A N 1
ATOM 1355 C CA . THR A 1 172 ? -15.570 18.088 23.931 1.00 83.75 172 THR A CA 1
ATOM 1356 C C . THR A 1 172 ? -15.631 16.670 24.484 1.00 83.75 172 THR A C 1
ATOM 1358 O O . THR A 1 172 ? -16.015 16.484 25.638 1.00 83.75 172 THR A O 1
ATOM 1361 N N . VAL A 1 173 ? -15.136 15.687 23.725 1.00 84.56 173 VAL A N 1
ATOM 1362 C CA . VAL A 1 173 ? -15.046 14.285 24.158 1.00 84.56 173 VAL A CA 1
ATOM 1363 C C . VAL A 1 173 ? -14.139 14.158 25.383 1.00 84.56 173 VAL A C 1
ATOM 1365 O O . VAL A 1 173 ? -14.525 13.528 26.359 1.00 84.56 173 VAL A O 1
ATOM 1368 N N . ASN A 1 174 ? -12.981 14.827 25.412 1.00 85.75 174 ASN A N 1
ATOM 1369 C CA . ASN A 1 174 ? -12.077 14.787 26.569 1.00 85.75 174 ASN A CA 1
ATOM 1370 C C . ASN A 1 174 ? -12.719 15.406 27.828 1.00 85.75 174 ASN A C 1
ATOM 1372 O O . ASN A 1 174 ? -12.597 14.853 28.919 1.00 85.75 174 ASN A O 1
ATOM 1376 N N . LYS A 1 175 ? -13.467 16.511 27.687 1.00 84.69 175 LYS A N 1
ATOM 1377 C CA . LYS A 1 175 ? -14.228 17.106 28.802 1.00 84.69 175 LYS A CA 1
ATOM 1378 C C . LYS A 1 175 ? -15.315 16.166 29.322 1.00 84.69 175 LYS A C 1
ATOM 1380 O O . LYS A 1 175 ? -15.453 16.037 30.532 1.00 84.69 175 LYS A O 1
ATOM 1385 N N . LYS A 1 176 ? -16.067 15.512 28.433 1.00 83.44 176 LYS A N 1
ATOM 1386 C CA . LYS A 1 176 ? -17.139 14.574 28.799 1.00 83.44 176 LYS A CA 1
ATOM 1387 C C . LYS A 1 176 ? -16.601 13.310 29.461 1.00 83.44 176 LYS A C 1
ATOM 1389 O O . LYS A 1 176 ? -17.085 12.943 30.523 1.00 83.44 176 LYS A O 1
ATOM 1394 N N . VAL A 1 177 ? -15.555 12.714 28.894 1.00 85.44 177 VAL A N 1
ATOM 1395 C CA . VAL A 1 177 ? -14.893 11.522 29.445 1.00 85.44 177 VAL A CA 1
ATOM 1396 C C . VAL A 1 177 ? -14.331 11.790 30.842 1.00 85.44 177 VAL A C 1
ATOM 1398 O O . VAL A 1 177 ? -14.460 10.934 31.711 1.00 85.44 177 VAL A O 1
ATOM 1401 N N . LYS A 1 178 ? -13.782 12.988 31.085 1.00 84.69 178 LYS A N 1
ATOM 1402 C CA . LYS A 1 178 ? -13.329 13.411 32.420 1.00 84.69 178 LYS A CA 1
ATOM 1403 C C . LYS A 1 178 ? -14.467 13.765 33.372 1.00 84.69 178 LYS A C 1
ATOM 1405 O O . LYS A 1 178 ? -14.346 13.520 34.558 1.00 84.69 178 LYS A O 1
ATOM 1410 N N . ALA A 1 179 ? -15.553 14.360 32.881 1.00 86.00 179 ALA A N 1
ATOM 1411 C CA . ALA A 1 179 ? -16.700 14.706 33.722 1.00 86.00 179 ALA A CA 1
ATOM 1412 C C . ALA A 1 179 ? -17.468 13.468 34.212 1.00 86.00 179 ALA A C 1
ATOM 1414 O O . ALA A 1 179 ? -18.082 13.514 35.272 1.00 86.00 179 ALA A O 1
ATOM 1415 N N . LEU A 1 180 ? -17.448 12.392 33.424 1.00 81.62 180 LEU A N 1
ATOM 1416 C CA . LEU A 1 180 ? -18.135 11.130 33.698 1.00 81.62 180 LEU A CA 1
ATOM 1417 C C . LEU A 1 180 ? -17.191 10.039 34.242 1.00 81.62 180 LEU A C 1
ATOM 1419 O O . LEU A 1 180 ? -17.626 8.908 34.444 1.00 81.62 180 LEU A O 1
ATOM 1423 N N . ASP A 1 181 ? -15.909 10.363 34.459 1.00 81.88 181 ASP A N 1
ATOM 1424 C CA . ASP A 1 181 ? -14.859 9.436 34.910 1.00 81.88 181 ASP A CA 1
ATOM 1425 C C . ASP A 1 181 ? -14.823 8.110 34.115 1.00 81.88 181 ASP A C 1
ATOM 1427 O O . ASP A 1 181 ? -14.641 7.025 34.675 1.00 81.88 181 ASP A O 1
ATOM 1431 N N . LEU A 1 182 ? -15.010 8.181 32.789 1.00 80.19 182 LEU A N 1
ATOM 1432 C CA . LEU A 1 182 ? -15.056 6.993 31.923 1.00 80.19 182 LEU A CA 1
ATOM 1433 C C . LEU A 1 182 ? -13.651 6.443 31.629 1.00 80.19 182 LEU A C 1
ATOM 1435 O O . LEU A 1 182 ? -13.480 5.229 31.525 1.00 80.19 182 LEU A O 1
ATOM 1439 N N . ALA A 1 183 ? -12.648 7.318 31.488 1.00 82.94 183 ALA A N 1
ATOM 1440 C CA . ALA A 1 183 ? -11.254 6.959 31.209 1.00 82.94 183 ALA A CA 1
ATOM 1441 C C . ALA A 1 183 ? -10.272 8.053 31.663 1.00 82.94 183 ALA A C 1
ATOM 1443 O O . ALA A 1 183 ? -10.651 9.217 31.812 1.00 82.94 183 ALA A O 1
ATOM 1444 N N . SER A 1 184 ? -8.996 7.695 31.844 1.00 80.06 184 SER A N 1
ATOM 1445 C CA . SER A 1 184 ? -7.961 8.632 32.313 1.00 80.06 184 SER A CA 1
ATOM 1446 C C . SER A 1 184 ? -7.491 9.602 31.220 1.00 80.06 184 SER A C 1
ATOM 1448 O O . SER A 1 184 ? -7.248 10.784 31.484 1.00 80.06 184 SER A O 1
ATOM 1450 N N . SER A 1 185 ? -7.376 9.116 29.980 1.00 81.81 185 SER A N 1
ATOM 1451 C CA . SER A 1 185 ? -6.887 9.885 28.837 1.00 81.81 185 SER A CA 1
ATOM 1452 C C . SER A 1 185 ? -7.608 9.496 27.551 1.00 81.81 185 SER A C 1
ATOM 1454 O O . SER A 1 185 ? -7.920 8.327 27.326 1.00 81.81 185 SER A O 1
ATOM 1456 N N . VAL A 1 186 ? -7.846 10.497 26.700 1.00 85.38 186 VAL A N 1
ATOM 1457 C CA . VAL A 1 186 ? -8.435 10.343 25.366 1.00 85.38 186 VAL A CA 1
ATOM 1458 C C . VAL A 1 186 ? -7.432 10.844 24.344 1.00 85.38 186 VAL A C 1
ATOM 1460 O O . VAL A 1 186 ? -7.085 12.030 24.347 1.00 85.38 186 VAL A O 1
ATOM 1463 N N . VAL A 1 187 ? -6.988 9.953 23.464 1.00 87.50 187 VAL A N 1
ATOM 1464 C CA . VAL A 1 187 ? -5.989 10.249 22.433 1.00 87.50 187 VAL A CA 1
ATOM 1465 C C . VAL A 1 187 ? -6.568 9.949 21.060 1.00 87.50 187 VAL A C 1
ATOM 1467 O O . VAL A 1 187 ? -7.276 8.966 20.864 1.00 87.50 187 VAL A O 1
ATOM 1470 N N . LEU A 1 188 ? -6.269 10.810 20.095 1.00 86.31 188 LEU A N 1
ATOM 1471 C CA . LEU A 1 188 ? -6.657 10.604 18.711 1.00 86.31 188 LEU A CA 1
ATOM 1472 C C . LEU A 1 188 ? -5.712 9.579 18.060 1.00 86.31 188 LEU A C 1
ATOM 1474 O O . LEU A 1 188 ? -4.489 9.669 18.215 1.00 86.31 188 LEU A O 1
ATOM 1478 N N . CYS A 1 189 ? -6.254 8.587 17.357 1.00 84.38 189 CYS A N 1
ATOM 1479 C CA . CYS A 1 189 ? -5.461 7.518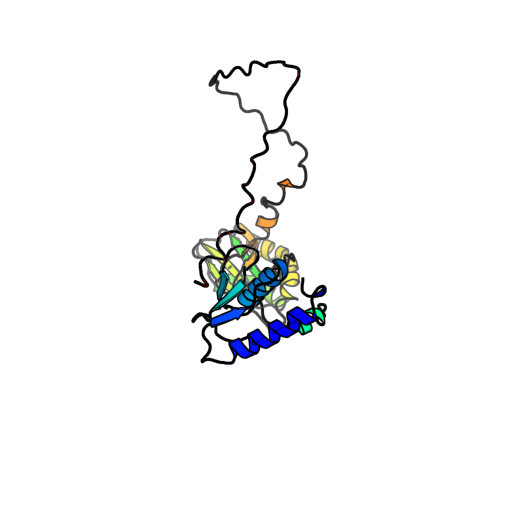 16.755 1.00 84.38 189 CYS A CA 1
ATOM 1480 C C . CYS A 1 189 ? -5.921 7.151 15.338 1.00 84.38 189 CYS A C 1
ATOM 1482 O O . CYS A 1 189 ? -7.072 7.388 14.961 1.00 84.38 189 CYS A O 1
ATOM 1484 N N . SER A 1 190 ? -4.989 6.616 14.544 1.00 82.31 190 SER A N 1
ATOM 1485 C CA . SER A 1 190 ? -5.304 5.918 13.298 1.00 82.31 190 SER A CA 1
ATOM 1486 C C . SER A 1 190 ? -5.257 4.410 13.542 1.00 82.31 190 SER A C 1
ATOM 1488 O O . SER A 1 190 ? -4.316 3.896 14.155 1.00 82.31 190 SER A O 1
ATOM 1490 N N . VAL A 1 191 ? -6.308 3.717 13.122 1.00 80.44 191 VAL A N 1
ATOM 1491 C CA . VAL A 1 191 ? -6.552 2.301 13.400 1.00 80.44 191 VAL A CA 1
ATOM 1492 C C . VAL A 1 191 ? -6.829 1.555 12.096 1.00 80.44 191 VAL A C 1
ATOM 1494 O O . VAL A 1 191 ? -7.640 2.000 11.289 1.00 80.44 191 VAL A O 1
ATOM 1497 N N . ASP A 1 192 ? -6.175 0.417 11.892 1.00 81.00 192 ASP A N 1
ATOM 1498 C CA . ASP A 1 192 ? -6.393 -0.451 10.727 1.00 81.00 192 ASP A CA 1
ATOM 1499 C C . ASP A 1 192 ? -7.773 -1.152 10.786 1.00 81.00 192 ASP A C 1
ATOM 1501 O O . ASP A 1 192 ? -8.336 -1.282 11.879 1.00 81.00 192 ASP A O 1
ATOM 1505 N N . PRO A 1 193 ? -8.335 -1.700 9.685 1.00 74.75 193 PRO A N 1
ATOM 1506 C CA . PRO A 1 193 ? -9.528 -2.546 9.755 1.00 74.75 193 PRO A CA 1
ATOM 1507 C C . PRO A 1 193 ? -9.390 -3.742 10.708 1.00 74.75 193 PRO A C 1
ATOM 1509 O O . PRO A 1 193 ? -10.400 -4.232 11.207 1.00 74.75 193 PRO A O 1
ATOM 1512 N N . SER A 1 194 ? -8.162 -4.183 11.006 1.00 78.44 194 SER A N 1
ATOM 1513 C CA . SER A 1 194 ? -7.869 -5.213 12.008 1.00 78.44 194 SER A CA 1
ATOM 1514 C C . SER A 1 194 ? -7.735 -4.686 13.449 1.00 78.44 194 SER A C 1
ATOM 1516 O O . SER A 1 194 ? -7.205 -5.396 14.300 1.00 78.44 194 SER A O 1
ATOM 1518 N N . LEU A 1 195 ? -8.171 -3.452 13.731 1.00 74.19 195 LEU A N 1
ATOM 1519 C CA . LEU A 1 195 ? -8.116 -2.798 15.049 1.00 74.19 195 LEU A CA 1
ATOM 1520 C C . LEU A 1 195 ? -6.697 -2.575 15.610 1.00 74.19 195 LEU A C 1
ATOM 1522 O O . LEU A 1 195 ? -6.521 -2.346 16.806 1.00 74.19 195 LEU A O 1
ATOM 1526 N N . ASN A 1 196 ? -5.680 -2.582 14.748 1.00 79.00 196 ASN A N 1
ATOM 1527 C CA . ASN A 1 196 ? -4.307 -2.268 15.137 1.00 79.00 196 ASN A CA 1
ATOM 1528 C C . ASN A 1 196 ? -4.073 -0.758 15.122 1.00 79.00 196 ASN A C 1
ATOM 1530 O O . ASN A 1 196 ? -4.421 -0.087 14.153 1.00 79.00 196 ASN A O 1
ATOM 1534 N N . ILE A 1 197 ? -3.453 -0.225 16.175 1.00 80.75 197 ILE A N 1
ATOM 1535 C CA . ILE A 1 197 ? -3.151 1.205 16.282 1.00 80.75 197 ILE A CA 1
ATOM 1536 C C . ILE A 1 197 ? -1.888 1.509 15.468 1.00 80.75 197 ILE A C 1
ATOM 1538 O O . ILE A 1 197 ? -0.797 1.083 15.837 1.00 80.75 197 ILE A O 1
ATOM 1542 N N . ILE A 1 198 ? -2.044 2.252 14.373 1.00 79.81 198 ILE A N 1
ATOM 1543 C CA . ILE A 1 198 ? -0.962 2.629 13.451 1.00 79.81 198 ILE A CA 1
ATOM 1544 C C . ILE A 1 198 ? -0.294 3.930 13.914 1.00 79.81 198 ILE A C 1
ATOM 1546 O O . ILE A 1 198 ? 0.926 4.070 13.843 1.00 79.81 198 ILE A O 1
ATOM 1550 N N . ARG A 1 199 ? -1.081 4.887 14.417 1.00 74.94 199 ARG A N 1
ATOM 1551 C CA . ARG A 1 199 ? -0.587 6.183 14.900 1.00 74.94 199 ARG A CA 1
ATOM 1552 C C . ARG A 1 199 ? -1.366 6.623 16.127 1.00 74.94 199 ARG A C 1
ATOM 1554 O O . ARG A 1 199 ? -2.591 6.552 16.137 1.00 74.94 199 ARG A O 1
ATOM 1561 N N . LYS A 1 200 ? -0.667 7.150 17.131 1.00 80.62 200 LYS A N 1
ATOM 1562 C CA . LYS A 1 200 ? -1.263 7.890 18.252 1.00 80.62 200 LYS A CA 1
ATOM 1563 C C . LYS A 1 200 ? -0.794 9.336 18.184 1.00 80.62 200 LYS A C 1
ATOM 1565 O O . LYS A 1 200 ? 0.368 9.597 17.895 1.00 80.62 200 LYS A O 1
ATOM 1570 N N . GLU A 1 201 ? -1.682 10.282 18.451 1.00 72.06 201 GLU A N 1
ATOM 1571 C CA . GLU A 1 201 ? -1.334 11.706 18.466 1.00 72.06 201 GLU A CA 1
ATOM 1572 C C . GLU A 1 201 ? -0.232 12.035 19.494 1.00 72.06 201 GLU A C 1
ATOM 1574 O O . GLU A 1 201 ? 0.625 12.873 19.229 1.00 72.06 201 GLU A O 1
ATOM 1579 N N . GLU A 1 202 ? -0.197 11.327 20.628 1.00 59.28 202 GLU A N 1
ATOM 1580 C CA . GLU A 1 2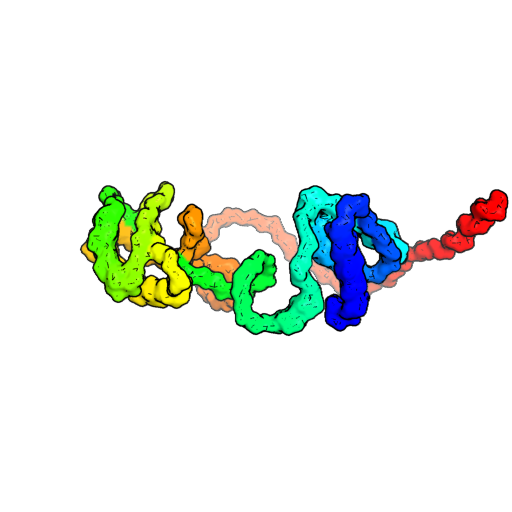02 ? 0.846 11.464 21.659 1.00 59.28 202 GLU A CA 1
ATOM 1581 C C . GLU A 1 202 ? 2.243 11.054 21.156 1.00 59.28 202 GLU A C 1
ATOM 1583 O O . GLU A 1 202 ? 3.244 11.690 21.485 1.00 59.28 202 GLU A O 1
ATOM 1588 N N . ASP A 1 203 ? 2.306 10.062 20.268 1.00 56.44 203 ASP A N 1
ATOM 1589 C CA . ASP A 1 203 ? 3.551 9.566 19.673 1.00 56.44 203 ASP A CA 1
ATOM 1590 C C . ASP A 1 203 ? 4.189 10.594 18.717 1.00 56.44 203 ASP A C 1
ATOM 1592 O O . ASP A 1 203 ? 5.379 10.553 18.418 1.00 56.44 203 ASP A O 1
ATOM 1596 N N . HIS A 1 204 ? 3.425 11.607 18.289 1.00 50.00 204 HIS A N 1
ATOM 1597 C CA . HIS A 1 204 ? 3.966 12.726 17.517 1.00 50.00 204 HIS A CA 1
ATOM 1598 C C . HIS A 1 204 ? 4.818 13.694 18.356 1.00 50.00 204 HIS A C 1
ATOM 1600 O O . HIS A 1 204 ? 5.574 14.492 17.798 1.00 50.00 204 HIS A O 1
ATOM 1606 N N . LEU A 1 205 ? 4.701 13.638 19.686 1.00 49.91 205 LEU A N 1
ATOM 1607 C CA . LEU A 1 205 ? 5.545 14.382 20.625 1.00 49.91 205 LEU A CA 1
ATOM 1608 C C . LEU A 1 205 ? 6.673 13.507 21.197 1.00 49.91 205 LEU A C 1
ATOM 1610 O O . LEU A 1 205 ? 7.693 14.035 21.642 1.00 49.91 205 LEU A O 1
ATOM 1614 N N . ALA A 1 206 ? 6.524 12.182 21.149 1.00 46.53 206 ALA A N 1
ATOM 1615 C CA . ALA A 1 206 ? 7.477 11.223 21.686 1.00 46.53 206 ALA A CA 1
ATOM 1616 C C . ALA A 1 206 ? 8.486 10.756 20.619 1.00 46.53 206 ALA A C 1
ATOM 1618 O O . ALA A 1 206 ? 8.397 9.676 20.056 1.00 46.53 206 ALA A O 1
ATOM 1619 N N . GLY A 1 207 ? 9.509 11.582 20.382 1.00 52.62 207 GLY A N 1
ATOM 1620 C CA . GLY A 1 207 ? 10.848 11.073 20.054 1.00 52.62 207 GLY A CA 1
ATOM 1621 C C . GLY A 1 207 ? 10.992 10.253 18.768 1.00 52.62 207 GLY A C 1
ATOM 1622 O O . GLY A 1 207 ? 11.541 9.155 18.789 1.00 52.62 207 GLY A O 1
ATOM 1623 N N . GLY A 1 208 ? 10.587 10.813 17.628 1.00 43.81 208 GLY A N 1
ATOM 1624 C CA . GLY A 1 208 ? 10.923 10.249 16.322 1.00 43.81 208 GLY A CA 1
ATOM 1625 C C . GLY A 1 208 ? 12.434 10.279 16.046 1.00 43.81 208 GLY A C 1
ATOM 1626 O O . GLY A 1 208 ? 13.091 11.311 16.204 1.00 43.81 208 GLY A O 1
ATOM 1627 N N . TRP A 1 209 ? 12.962 9.159 15.545 1.00 52.38 209 TRP A N 1
ATOM 1628 C CA . TRP A 1 209 ? 14.328 8.932 15.029 1.00 52.38 209 TRP A CA 1
ATOM 1629 C C . TRP A 1 209 ? 14.866 10.058 14.108 1.00 52.38 209 TRP A C 1
ATOM 1631 O O . TRP A 1 209 ? 16.062 10.180 13.868 1.00 52.38 209 TRP A O 1
ATOM 1641 N N . SER A 1 210 ? 14.001 10.930 13.599 1.00 54.88 210 SER A N 1
ATOM 1642 C CA . SER A 1 210 ? 14.297 12.078 12.738 1.00 54.88 210 SER A CA 1
ATOM 1643 C C . SER A 1 210 ? 14.761 13.361 13.461 1.00 54.88 210 SER A C 1
ATOM 1645 O O . SER A 1 210 ? 15.059 14.351 12.792 1.00 54.88 210 SER A O 1
ATOM 1647 N N . GLN A 1 211 ? 14.896 13.375 14.793 1.00 49.09 211 GLN A N 1
ATOM 1648 C CA . GLN A 1 211 ? 15.440 14.529 15.541 1.00 49.09 211 GLN A CA 1
ATOM 1649 C C . GLN A 1 211 ? 16.972 14.691 15.454 1.00 49.09 211 GLN A C 1
ATOM 1651 O O . GLN A 1 211 ? 17.476 15.780 15.710 1.00 49.09 211 GLN A O 1
ATOM 1656 N N . VAL A 1 212 ? 17.734 13.676 15.024 1.00 49.88 212 VAL A N 1
ATOM 1657 C CA . VAL A 1 212 ? 19.216 13.746 15.004 1.00 49.88 212 VAL A CA 1
ATOM 1658 C C . VAL A 1 212 ? 19.777 14.692 13.923 1.00 49.88 212 VAL A C 1
ATOM 1660 O O . VAL A 1 212 ? 20.959 15.020 13.939 1.00 49.88 212 VAL A O 1
ATOM 1663 N N . ALA A 1 213 ? 18.943 15.178 12.996 1.00 48.50 213 ALA A N 1
ATOM 1664 C CA . ALA A 1 213 ? 19.362 16.078 11.914 1.00 48.50 213 ALA A CA 1
ATOM 1665 C C . ALA A 1 213 ? 19.186 17.576 12.227 1.00 48.50 213 ALA A C 1
ATOM 1667 O O . ALA A 1 213 ? 19.659 18.422 11.469 1.00 48.50 213 ALA A O 1
ATOM 1668 N N . LYS A 1 214 ? 18.518 17.935 13.330 1.00 42.84 214 LYS A N 1
ATOM 1669 C CA . LYS A 1 214 ? 18.388 19.331 13.765 1.00 42.84 214 LYS A CA 1
ATOM 1670 C C . LYS A 1 214 ? 19.101 19.468 15.096 1.00 42.84 214 LYS A C 1
ATOM 1672 O O . LYS A 1 214 ? 18.566 19.061 16.116 1.00 42.84 214 LYS A O 1
ATOM 1677 N N . GLY A 1 215 ? 20.327 19.994 15.049 1.00 46.09 215 GLY A N 1
ATOM 1678 C CA . GLY A 1 215 ? 21.195 20.181 16.209 1.00 46.09 215 GLY A CA 1
ATOM 1679 C C . GLY A 1 215 ? 20.427 20.742 17.402 1.00 46.09 215 GLY A C 1
ATOM 1680 O O . GLY A 1 215 ? 20.041 21.910 17.411 1.00 46.09 215 GLY A O 1
ATOM 1681 N N . ALA A 1 216 ? 20.186 19.881 18.388 1.00 37.94 216 ALA A N 1
ATOM 1682 C CA . ALA A 1 216 ? 19.567 20.273 19.634 1.00 37.94 216 ALA A CA 1
ATOM 1683 C C . ALA A 1 216 ? 20.579 21.108 20.424 1.00 37.94 216 ALA A C 1
ATOM 1685 O O . ALA A 1 216 ? 21.693 20.669 20.714 1.00 37.94 216 ALA A O 1
ATOM 1686 N N . SER A 1 217 ? 20.180 22.333 20.754 1.00 41.50 217 SER A N 1
ATOM 1687 C CA . SER A 1 217 ? 20.861 23.191 21.716 1.00 41.50 217 SER A CA 1
ATOM 1688 C C . SER A 1 217 ? 21.075 22.429 23.024 1.00 41.50 217 SER A C 1
ATOM 1690 O O . SER A 1 217 ? 20.120 21.890 23.585 1.00 41.50 217 SER A O 1
ATOM 1692 N N . ALA A 1 218 ? 22.321 22.393 23.496 1.00 44.41 218 ALA A N 1
ATOM 1693 C CA . ALA A 1 218 ? 22.733 21.703 24.711 1.00 44.41 218 ALA A CA 1
ATOM 1694 C C . ALA A 1 218 ? 21.908 22.147 25.933 1.00 44.41 218 ALA A C 1
ATOM 1696 O O . ALA A 1 218 ? 22.171 23.185 26.539 1.00 44.41 218 ALA A O 1
ATOM 1697 N N . SER A 1 219 ? 20.928 21.329 26.315 1.00 47.56 219 SER A N 1
ATOM 1698 C CA . SER A 1 219 ? 20.333 21.368 27.647 1.00 47.56 219 SER A CA 1
ATOM 1699 C C . SER A 1 219 ? 21.233 20.569 28.588 1.00 47.56 219 SER A C 1
ATOM 1701 O O . SER A 1 219 ? 21.533 19.400 28.338 1.00 47.56 219 SER A O 1
ATOM 1703 N N . LYS A 1 220 ? 21.732 21.226 29.638 1.00 43.72 220 LYS A N 1
ATOM 1704 C CA . LYS A 1 220 ? 22.638 20.642 30.632 1.00 43.72 220 LYS A CA 1
ATOM 1705 C C . LYS A 1 220 ? 21.922 19.521 31.393 1.00 43.72 220 LYS A C 1
ATOM 1707 O O . LYS A 1 220 ? 20.971 19.783 32.124 1.00 43.72 220 LYS A O 1
ATOM 1712 N N . ALA A 1 221 ? 22.411 18.291 31.258 1.00 40.22 221 ALA A N 1
ATOM 1713 C CA . ALA A 1 221 ? 22.008 17.183 32.116 1.00 40.22 221 ALA A CA 1
ATOM 1714 C C . ALA A 1 221 ? 22.556 17.383 33.550 1.00 40.22 221 ALA A C 1
ATOM 1716 O O . ALA A 1 221 ? 23.686 17.858 33.705 1.00 40.22 221 ALA A O 1
ATOM 1717 N N . PRO A 1 222 ? 21.793 17.034 34.603 1.00 46.84 222 PRO A N 1
ATOM 1718 C CA . PRO A 1 222 ? 22.252 17.135 35.984 1.00 46.84 222 PRO A CA 1
ATOM 1719 C C . PRO A 1 222 ? 23.328 16.081 36.285 1.00 46.84 222 PRO A C 1
ATOM 1721 O O . PRO A 1 222 ? 23.159 14.892 36.010 1.00 46.84 222 PRO A O 1
ATOM 1724 N N . VAL A 1 223 ? 24.441 16.542 36.858 1.00 46.12 223 VAL A N 1
ATOM 1725 C CA . VAL A 1 223 ? 25.617 15.744 37.236 1.00 46.12 223 VAL A CA 1
ATOM 1726 C C . VAL A 1 223 ? 25.238 14.752 38.339 1.00 46.12 223 VAL A C 1
ATOM 1728 O O . VAL A 1 223 ? 24.835 15.157 39.428 1.00 46.12 223 VAL A O 1
ATOM 1731 N N . ARG A 1 224 ? 25.385 13.450 38.073 1.00 52.84 224 ARG A N 1
ATOM 1732 C CA . ARG A 1 224 ? 25.415 12.410 39.115 1.00 52.84 224 ARG A CA 1
ATOM 1733 C C . ARG A 1 224 ? 26.875 12.175 39.538 1.00 52.84 224 ARG A C 1
ATOM 1735 O O . ARG A 1 224 ? 27.740 12.213 38.664 1.00 52.84 224 ARG A O 1
ATOM 1742 N N . PRO A 1 225 ? 27.169 11.965 40.834 1.00 50.88 225 PRO A N 1
ATOM 1743 C CA . PRO A 1 225 ? 28.536 11.776 41.312 1.00 50.88 225 PRO A CA 1
ATOM 1744 C C . PRO A 1 225 ? 29.124 10.438 40.836 1.00 50.88 225 PRO A C 1
ATOM 1746 O O . PRO A 1 225 ? 28.465 9.401 40.890 1.00 50.88 225 PRO A O 1
ATOM 1749 N N . ASP A 1 226 ? 30.367 10.506 40.363 1.00 45.53 226 ASP A N 1
ATOM 1750 C CA . ASP A 1 226 ? 31.141 9.428 39.744 1.00 45.53 226 ASP A CA 1
ATOM 1751 C C . ASP A 1 226 ? 31.632 8.419 40.799 1.00 45.53 226 ASP A C 1
ATOM 1753 O O . ASP A 1 226 ? 32.368 8.777 41.722 1.00 45.53 226 ASP A O 1
ATOM 1757 N N . ILE A 1 227 ? 31.204 7.154 40.685 1.00 46.19 227 ILE A N 1
ATOM 1758 C CA . ILE A 1 227 ? 31.773 6.041 41.452 1.00 46.19 227 ILE A CA 1
ATOM 1759 C C . ILE A 1 227 ? 32.964 5.502 40.644 1.00 46.19 227 ILE A C 1
ATOM 1761 O O . ILE A 1 227 ? 32.816 4.972 39.543 1.00 46.19 227 ILE A O 1
ATOM 1765 N N . GLY A 1 228 ? 34.168 5.719 41.169 1.00 49.59 228 GLY A N 1
ATOM 1766 C CA . GLY A 1 228 ? 35.411 5.522 40.433 1.00 49.59 228 GLY A CA 1
ATOM 1767 C C . GLY A 1 228 ? 35.708 4.062 40.089 1.00 49.59 228 GLY A C 1
ATOM 1768 O O . GLY A 1 228 ? 35.980 3.245 40.968 1.00 49.59 228 GLY A O 1
ATOM 1769 N N . ILE A 1 229 ? 35.793 3.772 38.790 1.00 52.38 229 ILE A N 1
ATOM 1770 C CA . ILE A 1 229 ? 36.521 2.620 38.252 1.00 52.38 229 ILE A CA 1
ATOM 1771 C C . ILE A 1 229 ? 37.543 3.160 37.250 1.00 52.38 229 ILE A C 1
ATOM 1773 O O . ILE A 1 229 ? 37.238 3.569 36.136 1.00 52.38 229 ILE A O 1
ATOM 1777 N N . LYS A 1 230 ? 38.792 3.201 37.702 1.00 49.03 230 LYS A N 1
ATOM 1778 C CA . LYS A 1 230 ? 39.970 3.700 36.987 1.00 49.03 230 LYS A CA 1
ATOM 1779 C C . LYS A 1 230 ? 40.421 2.662 35.955 1.00 49.03 230 LYS A C 1
ATOM 1781 O O . LYS A 1 230 ? 41.102 1.707 36.316 1.00 49.03 230 LYS A O 1
ATOM 1786 N N . SER A 1 231 ? 40.074 2.858 34.681 1.00 56.94 231 SER A N 1
ATOM 1787 C CA . SER A 1 231 ? 40.712 2.157 33.560 1.00 56.94 231 SER A CA 1
ATOM 1788 C C . SER A 1 231 ? 41.832 3.019 32.974 1.00 56.94 231 SER A C 1
ATOM 1790 O O . SER A 1 231 ? 41.595 4.056 32.356 1.00 56.94 231 SER A O 1
ATOM 1792 N N . SER A 1 232 ? 43.066 2.580 33.184 1.00 53.56 232 SER A N 1
ATOM 1793 C CA . SER A 1 232 ? 44.290 3.155 32.638 1.00 53.56 232 SER A CA 1
ATOM 1794 C C . SER A 1 232 ? 44.497 2.710 31.189 1.00 53.56 232 SER A C 1
ATOM 1796 O O . SER A 1 232 ? 44.952 1.592 30.947 1.00 53.56 232 SER A O 1
ATOM 1798 N N . PHE A 1 233 ? 44.225 3.586 30.224 1.00 50.09 233 PHE A N 1
ATOM 1799 C CA . PHE A 1 233 ? 44.832 3.472 28.900 1.00 50.09 233 PHE A CA 1
ATOM 1800 C C . PHE A 1 233 ? 45.419 4.823 28.493 1.00 50.09 233 PHE A C 1
ATOM 1802 O O . PHE A 1 233 ? 44.730 5.750 28.077 1.00 50.09 233 PHE A O 1
ATOM 1809 N N . THR A 1 234 ? 46.724 4.945 28.702 1.00 52.38 234 THR A N 1
ATOM 1810 C CA . THR A 1 234 ? 47.562 6.066 28.282 1.00 52.38 234 THR A CA 1
ATOM 1811 C C . THR A 1 234 ? 47.641 6.125 26.758 1.00 52.38 234 THR A C 1
ATOM 1813 O O . THR A 1 234 ? 48.302 5.293 26.139 1.00 52.38 234 THR A O 1
ATOM 1816 N N . VAL A 1 235 ? 47.021 7.140 26.150 1.00 53.06 235 VAL A N 1
ATOM 1817 C CA . VAL A 1 235 ? 47.314 7.553 24.769 1.00 53.06 235 VAL A CA 1
ATOM 1818 C C . VAL A 1 235 ? 48.554 8.447 24.810 1.00 53.06 235 VAL A C 1
ATOM 1820 O O . VAL A 1 235 ? 48.471 9.651 25.044 1.00 53.06 235 VAL A O 1
ATOM 1823 N N . LEU A 1 236 ? 49.726 7.834 24.635 1.00 48.69 236 LEU A N 1
ATOM 1824 C CA . LEU A 1 236 ? 50.975 8.540 24.359 1.00 48.69 236 LEU A CA 1
ATOM 1825 C C . LEU A 1 236 ? 51.028 8.876 22.868 1.00 48.69 236 LEU A C 1
ATOM 1827 O O . LEU A 1 236 ? 51.012 7.993 22.010 1.00 48.69 236 LEU A O 1
ATOM 1831 N N . GLY A 1 237 ? 51.074 10.174 22.576 1.00 44.56 237 GLY A N 1
ATOM 1832 C CA . GLY A 1 237 ? 51.305 10.694 21.238 1.00 44.56 237 GLY A CA 1
ATOM 1833 C C . GLY A 1 237 ? 52.680 10.311 20.691 1.00 44.56 237 GLY A C 1
ATOM 1834 O O . GLY A 1 237 ? 53.647 10.139 21.430 1.00 44.56 237 GLY A O 1
ATOM 1835 N N . SER A 1 238 ? 52.769 10.243 19.365 1.00 46.69 238 SER A N 1
ATOM 1836 C CA . SER A 1 238 ? 54.029 10.159 18.636 1.00 46.69 238 SER A CA 1
ATOM 1837 C C . SER A 1 238 ? 53.961 11.039 17.389 1.00 46.69 238 SER A C 1
ATOM 1839 O O . SER A 1 238 ? 53.107 10.889 16.520 1.00 46.69 238 SER A O 1
ATOM 1841 N N . LYS A 1 239 ? 54.875 12.007 17.369 1.00 45.22 239 LYS A N 1
ATOM 1842 C CA . LYS A 1 239 ? 55.252 12.910 16.279 1.00 45.22 239 LYS A CA 1
ATOM 1843 C C . LYS A 1 239 ? 56.111 12.128 15.276 1.00 45.22 239 LYS A C 1
ATOM 1845 O O . LYS A 1 239 ? 57.095 11.557 15.716 1.00 45.22 239 LYS A O 1
ATOM 1850 N N . THR A 1 240 ? 55.832 12.191 13.973 1.00 42.62 240 THR A N 1
ATOM 1851 C CA . THR A 1 240 ? 56.779 12.067 12.824 1.00 42.62 240 THR A CA 1
ATOM 1852 C C . THR A 1 240 ? 55.961 12.408 11.561 1.00 42.62 240 THR A C 1
ATOM 1854 O O . THR A 1 240 ? 54.846 11.930 11.422 1.00 42.62 240 THR A O 1
ATOM 1857 N N . LEU A 1 241 ? 56.251 13.352 10.659 1.00 39.12 241 LEU A N 1
ATOM 1858 C CA . LEU A 1 241 ? 57.454 13.835 9.970 1.00 39.12 241 LEU A CA 1
ATOM 1859 C C . LEU A 1 241 ? 58.076 12.821 8.989 1.00 39.12 241 LEU A C 1
ATOM 1861 O O . LEU A 1 241 ? 59.078 12.193 9.286 1.00 39.12 241 LEU A O 1
ATOM 1865 N N . GLY A 1 242 ? 57.504 12.770 7.778 1.00 36.34 242 GLY A N 1
ATOM 1866 C CA . GLY A 1 242 ? 58.272 12.851 6.528 1.00 36.34 242 GLY A CA 1
ATOM 1867 C C . GLY A 1 242 ? 58.730 11.568 5.808 1.00 36.34 242 GLY A C 1
ATOM 1868 O O . GLY A 1 242 ? 59.669 10.913 6.233 1.00 36.34 242 GLY A O 1
ATOM 1869 N N . LYS A 1 243 ? 58.223 11.442 4.565 1.00 36.16 243 LYS A N 1
ATOM 1870 C CA . LYS A 1 243 ? 58.853 10.935 3.315 1.00 36.16 243 LYS A CA 1
ATOM 1871 C C . LYS A 1 243 ? 58.738 9.444 2.910 1.00 36.16 243 LYS A C 1
ATOM 1873 O O . LYS A 1 243 ? 59.202 8.557 3.609 1.00 36.16 243 LYS A O 1
ATOM 1878 N N . LYS A 1 244 ? 58.396 9.298 1.605 1.00 31.58 244 LYS A N 1
ATOM 1879 C CA . LYS A 1 244 ? 58.706 8.217 0.618 1.00 31.58 244 LYS A CA 1
ATOM 1880 C C . LYS A 1 244 ? 57.914 6.895 0.793 1.00 31.58 244 LYS A C 1
ATOM 1882 O O . LYS A 1 244 ? 57.690 6.483 1.910 1.00 31.58 244 LYS A O 1
ATOM 1887 N N . LYS A 1 245 ? 57.481 6.145 -0.237 1.00 33.84 245 LYS A N 1
ATOM 1888 C CA . LYS A 1 245 ? 57.922 6.007 -1.640 1.00 33.84 245 LYS A CA 1
ATOM 1889 C C . LYS A 1 245 ? 56.889 5.186 -2.461 1.00 33.84 245 LYS A C 1
ATOM 1891 O O . LYS A 1 245 ? 56.416 4.168 -1.984 1.00 33.84 245 LYS A O 1
ATOM 1896 N N . LYS A 1 246 ? 56.618 5.660 -3.684 1.00 33.78 246 LYS A N 1
ATOM 1897 C CA . LYS A 1 246 ? 56.460 4.980 -4.994 1.00 33.78 246 LYS A CA 1
ATOM 1898 C C . LYS A 1 246 ? 55.922 3.525 -5.081 1.00 33.78 246 LYS A C 1
ATOM 1900 O O . LYS A 1 246 ? 56.611 2.588 -4.702 1.00 33.78 246 LYS A O 1
ATOM 1905 N N . SER A 1 247 ? 54.736 3.444 -5.698 1.00 31.80 247 SER A N 1
ATOM 1906 C CA . SER A 1 247 ? 54.157 2.478 -6.660 1.00 31.80 247 SER A CA 1
ATOM 1907 C C . SER A 1 247 ? 54.801 1.103 -6.899 1.00 31.80 247 SER A C 1
ATOM 1909 O O . SER A 1 247 ? 55.980 1.007 -7.238 1.00 31.80 247 SER A O 1
ATOM 1911 N N . LEU A 1 248 ? 53.942 0.079 -6.914 1.00 37.41 248 LEU A N 1
ATOM 1912 C CA . LEU A 1 248 ? 54.157 -1.216 -7.562 1.00 37.41 248 LEU A CA 1
ATOM 1913 C C . LEU A 1 248 ? 52.939 -1.516 -8.452 1.00 37.41 248 LEU A C 1
ATOM 1915 O O . LEU A 1 248 ? 51.859 -1.832 -7.953 1.00 37.41 248 LEU A O 1
ATOM 1919 N N . GLU A 1 249 ? 53.137 -1.341 -9.759 1.00 36.38 249 GLU A N 1
ATOM 1920 C CA . GLU A 1 249 ? 52.382 -2.005 -10.824 1.00 36.38 249 GLU A CA 1
ATOM 1921 C C . GLU A 1 249 ? 52.523 -3.523 -10.668 1.00 36.38 249 GLU A C 1
ATOM 1923 O O . GLU A 1 249 ? 53.591 -4.025 -10.312 1.00 36.38 249 GLU A O 1
ATOM 1928 N N . LYS A 1 250 ? 51.443 -4.252 -10.943 1.00 36.72 250 LYS A N 1
ATOM 1929 C CA . LYS A 1 250 ? 51.515 -5.660 -11.320 1.00 36.72 250 LYS A CA 1
ATOM 1930 C C . LYS A 1 250 ? 51.162 -5.729 -12.796 1.00 36.72 250 LYS A C 1
ATOM 1932 O O . LYS A 1 250 ? 50.017 -5.460 -13.149 1.00 36.72 250 LYS A O 1
ATOM 1937 N N . ASP A 1 251 ? 52.165 -6.073 -13.595 1.00 37.28 251 ASP A N 1
ATOM 1938 C CA . A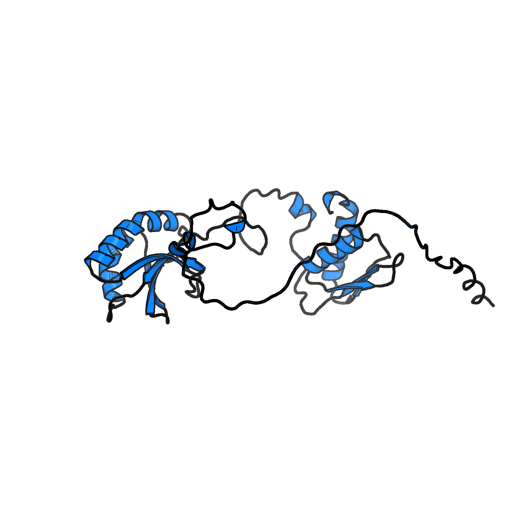SP A 1 251 ? 52.037 -6.584 -14.953 1.00 37.28 251 ASP A CA 1
ATOM 1939 C C . ASP A 1 251 ? 50.956 -7.670 -15.000 1.00 37.28 251 ASP A C 1
ATOM 1941 O O . ASP A 1 251 ? 51.081 -8.728 -14.374 1.00 37.28 251 ASP A O 1
ATOM 1945 N N . ALA A 1 252 ? 49.877 -7.388 -15.725 1.00 44.41 252 ALA A N 1
ATOM 1946 C CA . ALA A 1 252 ? 49.005 -8.416 -16.258 1.00 44.41 252 ALA A CA 1
ATOM 1947 C C . ALA A 1 252 ? 49.628 -8.865 -17.582 1.00 44.41 252 ALA A C 1
ATOM 1949 O O . ALA A 1 252 ? 49.859 -8.047 -18.468 1.00 44.41 252 ALA A O 1
ATOM 1950 N N . VAL A 1 253 ? 49.946 -10.154 -17.668 1.00 39.34 253 VAL A N 1
ATOM 1951 C CA . VAL A 1 253 ? 50.465 -10.802 -18.872 1.00 39.34 253 VAL A CA 1
ATOM 1952 C C . VAL A 1 253 ? 49.375 -10.764 -19.940 1.00 39.34 253 VAL A C 1
ATOM 1954 O O . VAL A 1 253 ? 48.356 -11.447 -19.833 1.00 39.34 253 VAL A O 1
ATOM 1957 N N . ASP A 1 254 ? 49.609 -9.909 -20.925 1.00 45.81 254 ASP A N 1
ATOM 1958 C CA . ASP A 1 254 ? 48.853 -9.737 -22.156 1.00 45.81 254 ASP A CA 1
ATOM 1959 C C . ASP A 1 254 ? 49.433 -10.719 -23.184 1.00 45.81 254 ASP A C 1
ATOM 1961 O O . ASP A 1 254 ? 50.416 -10.417 -23.853 1.00 45.81 254 ASP A O 1
ATOM 1965 N N . ASP A 1 255 ? 48.925 -11.953 -23.199 1.00 49.09 255 ASP A N 1
ATOM 1966 C CA . ASP A 1 255 ? 49.212 -12.915 -24.272 1.00 49.09 255 ASP A CA 1
ATOM 1967 C C . ASP A 1 255 ? 48.117 -14.002 -24.322 1.00 49.09 255 ASP A C 1
ATOM 1969 O O . ASP A 1 255 ? 48.305 -15.154 -23.936 1.00 49.09 255 ASP A O 1
ATOM 1973 N N . TRP A 1 256 ? 46.912 -13.599 -24.742 1.00 56.16 256 TRP A N 1
ATOM 1974 C CA . TRP A 1 256 ? 45.772 -14.485 -25.051 1.00 56.16 256 TRP A CA 1
ATOM 1975 C C . TRP A 1 256 ? 45.500 -14.551 -26.567 1.00 56.16 256 TRP A C 1
ATOM 1977 O O . TRP A 1 256 ? 44.385 -14.845 -26.991 1.00 56.16 256 TRP A O 1
ATOM 1987 N N . GLU A 1 257 ? 46.503 -14.276 -27.407 1.00 48.59 257 GLU A N 1
ATOM 1988 C CA . GLU A 1 257 ? 46.370 -14.315 -28.874 1.00 48.59 257 GLU A CA 1
ATOM 1989 C C . GLU A 1 257 ? 46.839 -15.632 -29.515 1.00 48.59 257 GLU A C 1
ATOM 1991 O O . GLU A 1 257 ? 46.820 -15.758 -30.736 1.00 48.59 257 GLU A O 1
ATOM 1996 N N . LYS A 1 258 ? 47.214 -16.654 -28.729 1.00 48.66 258 LYS A N 1
ATOM 1997 C CA . LYS A 1 258 ? 47.835 -17.878 -29.275 1.00 48.66 258 LYS A CA 1
ATOM 1998 C C . LYS A 1 258 ? 47.052 -19.185 -29.125 1.00 48.66 258 LYS A C 1
ATOM 2000 O O . LYS A 1 258 ? 47.537 -20.224 -29.557 1.00 48.66 258 LYS A O 1
ATOM 2005 N N . GLU A 1 259 ? 45.836 -19.151 -28.582 1.00 48.31 259 GLU A N 1
ATOM 2006 C CA . GLU A 1 259 ? 45.016 -20.366 -28.404 1.00 48.31 259 GLU A CA 1
ATOM 2007 C C . GLU A 1 259 ? 43.966 -20.574 -29.521 1.00 48.31 259 GLU A C 1
ATOM 2009 O O . GLU A 1 259 ? 43.321 -21.617 -29.576 1.00 48.31 259 GLU A O 1
ATOM 2014 N N . VAL A 1 260 ? 43.786 -19.612 -30.437 1.00 54.69 260 VAL A N 1
ATOM 2015 C CA . VAL A 1 260 ? 42.777 -19.702 -31.519 1.00 54.69 260 VAL A CA 1
ATOM 2016 C C . VAL A 1 260 ? 43.288 -20.470 -32.751 1.00 54.69 260 VAL A C 1
ATOM 2018 O O . VAL A 1 260 ? 42.486 -20.952 -33.542 1.00 54.69 260 VAL A O 1
ATOM 2021 N N . GLU A 1 261 ? 44.599 -20.686 -32.894 1.00 46.62 261 GLU A N 1
ATOM 2022 C CA . GLU A 1 261 ? 45.191 -21.358 -34.070 1.00 46.62 261 GLU A CA 1
ATOM 2023 C C . GLU A 1 261 ? 45.395 -22.881 -33.914 1.00 46.62 261 GLU A C 1
ATOM 2025 O O . GLU A 1 261 ? 45.926 -23.526 -34.813 1.00 46.62 261 GLU A O 1
ATOM 2030 N N . ALA A 1 262 ? 44.959 -23.485 -32.801 1.00 51.94 262 ALA A N 1
ATOM 2031 C CA . ALA A 1 262 ? 45.129 -24.922 -32.530 1.00 51.94 262 ALA A CA 1
ATOM 2032 C C . ALA A 1 262 ? 43.827 -25.748 -32.601 1.00 51.94 262 ALA A C 1
ATOM 2034 O O . ALA A 1 262 ? 43.830 -26.919 -32.228 1.00 51.94 262 ALA A O 1
ATOM 2035 N N . TRP A 1 263 ? 42.718 -25.159 -33.063 1.00 49.53 263 TRP A N 1
ATOM 2036 C CA . TRP A 1 263 ? 41.434 -25.861 -33.248 1.00 49.53 263 TRP A CA 1
ATOM 2037 C C . TRP A 1 263 ? 41.041 -26.099 -34.715 1.00 49.53 263 TRP A C 1
ATOM 2039 O O . TRP A 1 263 ? 40.015 -26.728 -34.956 1.00 49.53 263 TRP A O 1
ATOM 2049 N N . ASP A 1 264 ? 41.868 -25.663 -35.672 1.00 46.16 264 ASP A N 1
ATOM 2050 C CA . ASP A 1 264 ? 41.688 -25.904 -37.115 1.00 46.16 264 ASP A CA 1
ATOM 2051 C C . ASP A 1 264 ? 42.862 -26.710 -37.722 1.00 46.16 264 ASP A C 1
ATOM 2053 O O . ASP A 1 264 ? 43.383 -26.383 -38.792 1.00 46.16 264 ASP A O 1
ATOM 2057 N N . ALA A 1 265 ? 43.284 -27.787 -37.043 1.00 40.22 265 ALA A N 1
ATOM 2058 C CA . ALA A 1 265 ? 44.160 -28.824 -37.606 1.00 40.22 265 ALA A CA 1
ATOM 2059 C C . ALA A 1 265 ? 43.687 -30.235 -37.231 1.00 40.22 265 ALA A C 1
ATOM 2061 O O . ALA A 1 265 ? 43.468 -30.486 -36.024 1.00 40.22 265 ALA A O 1
#

Sequence (265 aa):
MFKDMVKFCQTYEREFRVFAADPNEKRLRFKPMQPQQRAFLHSLAEDFGLDSESQDPEPHRHVSIFKTPRFVSAPAKTLAQCIKVKPAAAPEATPSKQLVTTAEPFNAFLLSNPRFGLTIDEIHNDLRPEFASSGLDFDVSFLPTGDVVLRGKPSATWNTKVDAALNAMKSTVNKKVKALDLASSVVLCSVDPSLNIIRKEEDHLAGGWSQVAKGASASKAPVRPDIGIKSSFTVLGSKTLGKKKKSLEKDAVDDWEKEVEAWDA

Foldseek 3Di:
DCVVPVVLQVVVLVVVQVCQPDPVDFKDWDWQDDPVSLVSVCVQCVQQVWDKDWDDDPPRITIMIGDDPPGDGGDPDDPVNVVVCPPDDDDDDDDDDDPDPPPQQFFKKKFAAFDPPDDQVNCCVQCVVLCVVLVWAWDWDQDPVRMIITGTDDDPVCRPSPSVSCVVCVVVVQVSCVVVVGGDDMWTFDADPVRDTPDTPVVVVPDDPPPVVPDDDDDDDDDDDDDDDDDDDDPDDDDDDDDDDDDDDDDDDPDPPPPPPPPPD

pLDDT: mean 71.45, std 18.64, range [31.58, 94.69]